Protein AF-A0A534SHF5-F1 (afdb_monomer)

Secondary structure (DSSP, 8-state):
-PPPSTTSPPP-TT-EEEEEEEEEEEE-TTS-EEEEEEEEEEEEEEEEEP--SSS-EEEEEEE-PPP--HHHHHHHHHHHHHHHHHHHHHHHHHHT--PPP----SSHHHHHHHHHHHS---HHHHHHHHH-S-HHHHHHHHHHHHHHHHHHHHHHHHHHHHH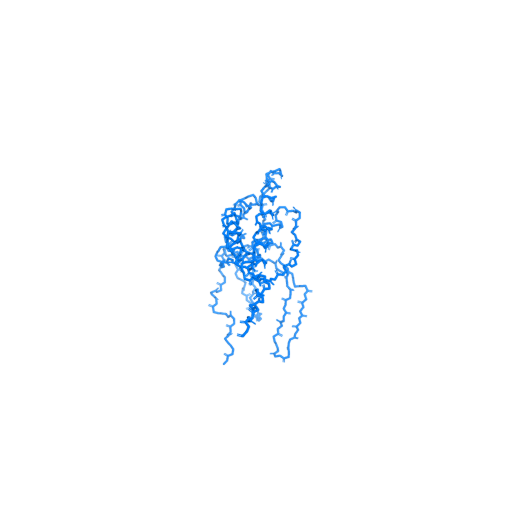HHHT------------

Structure (mmCIF, N/CA/C/O backbone):
data_AF-A0A534SHF5-F1
#
_entry.id   AF-A0A534SHF5-F1
#
loop_
_atom_site.group_PDB
_atom_site.id
_atom_site.type_symbol
_atom_site.label_atom_id
_atom_site.label_alt_id
_atom_site.label_comp_id
_atom_site.label_asym_id
_atom_site.label_entity_id
_atom_site.label_seq_id
_atom_site.pdbx_PDB_ins_code
_atom_site.Cartn_x
_atom_site.Cartn_y
_atom_site.Cartn_z
_atom_site.occupancy
_atom_site.B_iso_or_equiv
_atom_site.auth_seq_id
_atom_site.auth_comp_id
_atom_site.auth_asym_id
_atom_site.auth_atom_id
_atom_site.pdbx_PDB_model_num
ATOM 1 N N . PRO A 1 1 ? -29.463 -17.364 -7.079 1.00 38.66 1 PRO A N 1
ATOM 2 C CA . PRO A 1 1 ? -28.059 -17.818 -7.232 1.00 38.66 1 PRO A CA 1
ATOM 3 C C . PRO A 1 1 ? -27.074 -16.813 -6.611 1.00 38.66 1 PRO A C 1
ATOM 5 O O . PRO A 1 1 ? -27.230 -15.617 -6.858 1.00 38.66 1 PRO A O 1
ATOM 8 N N . PRO A 1 2 ? -26.097 -17.248 -5.793 1.00 43.88 2 PRO A N 1
ATOM 9 C CA . PRO A 1 2 ? -25.009 -16.364 -5.389 1.00 43.88 2 PRO A CA 1
ATOM 10 C C . PRO A 1 2 ? -24.264 -15.909 -6.651 1.00 43.88 2 PRO A C 1
ATOM 12 O O . PRO A 1 2 ? -23.946 -16.717 -7.522 1.00 43.88 2 PRO A O 1
ATOM 15 N N . ARG A 1 3 ? -24.086 -14.595 -6.784 1.00 36.88 3 ARG A N 1
ATOM 16 C CA . ARG A 1 3 ? -23.434 -13.943 -7.924 1.00 36.88 3 ARG A CA 1
ATOM 17 C C . ARG A 1 3 ? -22.011 -14.498 -8.052 1.00 36.88 3 ARG A C 1
ATOM 19 O O . ARG A 1 3 ? -21.280 -14.504 -7.063 1.00 36.88 3 ARG A O 1
ATOM 26 N N . ALA A 1 4 ? -21.642 -15.001 -9.230 1.00 43.91 4 ALA A N 1
ATOM 27 C CA . ALA A 1 4 ? -20.280 -15.464 -9.474 1.00 43.91 4 ALA A CA 1
ATOM 28 C C . ALA A 1 4 ? -19.291 -14.299 -9.234 1.00 43.91 4 ALA A C 1
ATOM 30 O O . ALA A 1 4 ? -19.626 -13.164 -9.576 1.00 43.91 4 ALA A O 1
ATOM 31 N N . PRO A 1 5 ? -18.085 -14.538 -8.688 1.00 49.84 5 PRO A N 1
ATOM 32 C CA . PRO A 1 5 ? -17.099 -13.482 -8.417 1.00 49.84 5 PRO A CA 1
ATOM 33 C C . PRO A 1 5 ? -16.537 -12.770 -9.667 1.00 49.84 5 PRO A C 1
ATOM 35 O O . PRO A 1 5 ? -15.703 -11.883 -9.531 1.00 49.84 5 PRO A O 1
ATOM 38 N N . ASP A 1 6 ? -16.958 -13.159 -10.875 1.00 48.00 6 ASP A N 1
ATOM 39 C CA . ASP A 1 6 ? -16.283 -12.872 -12.152 1.00 48.00 6 ASP A CA 1
ATOM 40 C C . ASP A 1 6 ? -16.917 -11.709 -12.946 1.00 48.00 6 ASP A C 1
ATOM 42 O O . ASP A 1 6 ? -16.896 -11.698 -14.171 1.00 48.00 6 ASP A O 1
ATOM 46 N N . GLU A 1 7 ? -17.522 -10.722 -12.275 1.00 50.12 7 GLU A N 1
ATOM 47 C CA . GLU A 1 7 ? -17.989 -9.497 -12.958 1.00 50.12 7 GLU A CA 1
ATOM 48 C C . GLU A 1 7 ? -16.900 -8.426 -13.125 1.00 50.12 7 GLU A C 1
ATOM 50 O O . GLU A 1 7 ? -17.123 -7.408 -13.782 1.00 50.12 7 GLU A O 1
ATOM 55 N N . ALA A 1 8 ? -15.712 -8.634 -12.556 1.00 61.22 8 ALA A N 1
ATOM 56 C CA . ALA A 1 8 ? -14.557 -7.812 -12.884 1.00 61.22 8 ALA A CA 1
ATOM 57 C C . ALA A 1 8 ? -13.987 -8.259 -14.237 1.00 61.22 8 ALA A C 1
ATOM 59 O O . ALA A 1 8 ? -13.807 -9.453 -14.472 1.00 61.22 8 ALA A O 1
ATOM 60 N N . ALA A 1 9 ? -13.682 -7.303 -15.120 1.00 76.56 9 ALA A N 1
ATOM 61 C CA . ALA A 1 9 ? -12.992 -7.603 -16.370 1.00 76.56 9 ALA A CA 1
ATOM 62 C C . ALA A 1 9 ? -11.715 -8.412 -16.084 1.00 76.56 9 ALA A C 1
ATOM 64 O O . ALA A 1 9 ? -10.952 -8.084 -15.172 1.00 76.56 9 ALA A O 1
ATOM 65 N N . ALA A 1 10 ? -11.507 -9.490 -16.845 1.00 84.38 10 ALA A N 1
ATOM 66 C CA . ALA A 1 10 ? -10.316 -10.317 -16.710 1.00 84.38 10 ALA A CA 1
ATOM 67 C C . ALA A 1 10 ? -9.050 -9.476 -16.960 1.00 84.38 10 ALA A C 1
ATOM 69 O O . ALA A 1 10 ? -9.081 -8.615 -17.844 1.00 84.38 10 ALA A O 1
ATOM 70 N N . PRO A 1 11 ? -7.941 -9.733 -16.238 1.00 90.31 11 PRO A N 1
ATOM 71 C CA . PRO A 1 11 ? -6.717 -8.988 -16.470 1.00 90.31 11 PRO A CA 1
ATOM 72 C C . PRO A 1 11 ? -6.184 -9.237 -17.881 1.00 90.31 11 PRO A C 1
ATOM 74 O O . PRO A 1 11 ? -6.277 -10.350 -18.418 1.00 90.31 11 PRO A O 1
ATOM 77 N N . ILE A 1 12 ? -5.621 -8.196 -18.477 1.00 94.19 12 ILE A N 1
ATOM 78 C CA . ILE A 1 12 ? -5.027 -8.213 -19.812 1.00 94.19 12 ILE A CA 1
ATOM 79 C C . ILE A 1 12 ? -3.497 -8.183 -19.722 1.00 94.19 12 ILE A C 1
ATOM 81 O O . ILE A 1 12 ? -2.943 -7.751 -18.710 1.00 94.19 12 ILE A O 1
ATOM 85 N N . PRO A 1 13 ? -2.777 -8.649 -20.757 1.00 96.19 13 PRO A N 1
ATOM 86 C CA . PRO A 1 13 ? -1.336 -8.445 -20.837 1.00 96.19 13 PRO A CA 1
ATOM 87 C C . PRO A 1 13 ? -0.946 -6.981 -20.591 1.00 96.19 13 PRO A C 1
ATOM 89 O O . PRO A 1 13 ? -1.536 -6.079 -21.182 1.00 96.19 13 PRO A O 1
ATOM 92 N N . GLY A 1 14 ? 0.040 -6.758 -19.725 1.00 94.81 14 GLY A N 1
ATOM 93 C CA . GLY A 1 14 ? 0.428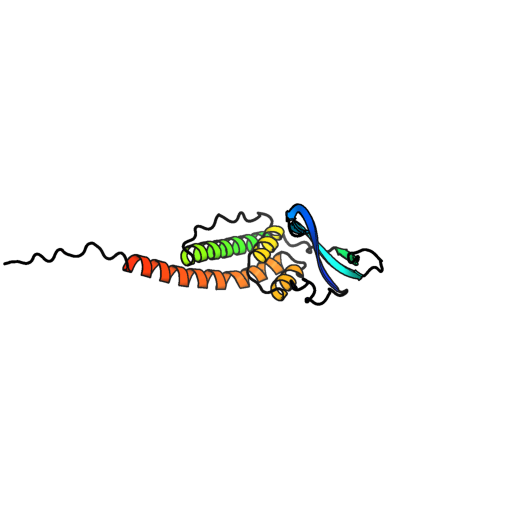 -5.442 -19.212 1.00 94.81 14 GLY A CA 1
ATOM 94 C C . GLY A 1 14 ? -0.119 -5.131 -17.816 1.00 94.81 14 GLY A C 1
ATOM 95 O O . GLY A 1 14 ? 0.453 -4.286 -17.128 1.00 94.81 14 GLY A O 1
ATOM 96 N N . ASP A 1 15 ? -1.157 -5.837 -17.359 1.00 94.62 15 ASP A N 1
ATOM 97 C CA . ASP A 1 15 ? -1.701 -5.636 -16.017 1.00 94.62 15 ASP A CA 1
ATOM 98 C C . ASP A 1 15 ? -0.742 -6.121 -14.928 1.00 94.62 15 ASP A C 1
ATOM 100 O O . ASP A 1 15 ? -0.050 -7.137 -15.057 1.00 94.62 15 ASP A O 1
ATOM 104 N N . LEU A 1 16 ? -0.753 -5.394 -13.814 1.00 95.06 16 LEU A N 1
ATOM 105 C CA . LEU A 1 16 ? 0.041 -5.691 -12.630 1.00 95.06 16 LEU A CA 1
ATOM 106 C C . LEU A 1 16 ? -0.645 -6.725 -11.738 1.00 95.06 16 LEU A C 1
ATOM 108 O O . LEU A 1 16 ? -1.863 -6.703 -11.539 1.00 95.06 16 LEU A O 1
ATOM 112 N N . GLY A 1 17 ? 0.166 -7.594 -11.147 1.00 94.19 17 GLY A N 1
ATOM 113 C CA . GLY A 1 17 ? -0.255 -8.569 -10.157 1.00 94.19 17 GLY A CA 1
ATOM 114 C C . GLY A 1 17 ? 0.788 -8.781 -9.066 1.00 94.19 17 GLY A C 1
ATOM 115 O O . GLY A 1 17 ? 1.859 -8.172 -9.047 1.00 94.19 17 GLY A O 1
ATOM 116 N N . CYS A 1 18 ? 0.450 -9.664 -8.132 1.00 95.00 18 CYS A N 1
ATOM 117 C CA . CYS A 1 18 ? 1.316 -10.056 -7.031 1.00 95.00 18 CYS A CA 1
ATOM 118 C C . CYS A 1 18 ? 1.285 -11.577 -6.883 1.00 95.00 18 CYS A C 1
ATOM 120 O O . CYS A 1 18 ? 0.210 -12.177 -6.821 1.00 95.00 18 CYS A O 1
ATOM 122 N N . VAL A 1 19 ? 2.462 -12.200 -6.843 1.00 95.44 19 VAL A N 1
ATOM 123 C CA . VAL A 1 19 ? 2.617 -13.589 -6.417 1.00 95.44 19 VAL A CA 1
ATOM 124 C C . VAL A 1 19 ? 2.177 -13.657 -4.963 1.00 95.44 19 VAL A C 1
ATOM 126 O O . VAL A 1 19 ? 2.714 -12.933 -4.130 1.00 95.44 19 VAL A O 1
ATOM 129 N N . ALA A 1 20 ? 1.210 -14.517 -4.660 1.00 95.19 20 ALA A N 1
ATOM 130 C CA . ALA A 1 20 ? 0.719 -14.717 -3.307 1.00 95.19 20 ALA A CA 1
ATOM 131 C C . ALA A 1 20 ? 0.955 -16.164 -2.870 1.00 95.19 20 ALA A C 1
ATOM 133 O O . ALA A 1 20 ? 0.526 -17.104 -3.542 1.00 95.19 20 ALA A O 1
ATOM 134 N N . LEU A 1 21 ? 1.617 -16.339 -1.730 1.00 96.00 21 LEU A N 1
ATOM 135 C CA . LEU A 1 21 ? 1.829 -17.638 -1.114 1.00 96.00 21 LEU A CA 1
ATOM 136 C C . LEU A 1 21 ? 0.664 -17.960 -0.179 1.00 96.00 21 LEU A C 1
ATOM 138 O O . LEU A 1 21 ? 0.411 -17.236 0.786 1.00 96.00 21 LEU A O 1
ATOM 142 N N . ILE A 1 22 ? -0.028 -19.066 -0.447 1.00 96.69 22 ILE A N 1
ATOM 143 C CA . ILE A 1 22 ? -1.087 -19.582 0.424 1.00 96.69 22 ILE A CA 1
ATOM 144 C C . ILE A 1 22 ? -0.449 -20.078 1.726 1.00 96.69 22 ILE A C 1
ATOM 146 O O . ILE A 1 22 ? 0.364 -21.000 1.720 1.00 96.69 22 ILE A O 1
ATOM 150 N N . ARG A 1 23 ? -0.820 -19.460 2.849 1.00 97.19 23 ARG A N 1
ATOM 151 C CA . ARG A 1 23 ? -0.352 -19.817 4.196 1.00 97.19 23 ARG A CA 1
ATOM 152 C C . ARG A 1 23 ? -1.261 -20.826 4.874 1.00 97.19 23 ARG A C 1
ATOM 154 O O . ARG A 1 23 ? -0.775 -21.717 5.561 1.00 97.19 23 ARG A O 1
ATOM 161 N N . SER A 1 24 ? -2.567 -20.692 4.685 1.00 96.75 24 SER A N 1
ATOM 162 C CA . SER A 1 24 ? -3.534 -21.661 5.181 1.00 96.75 24 SER A CA 1
ATOM 163 C C . SER A 1 24 ? -4.797 -21.646 4.337 1.00 96.75 24 SER A C 1
ATOM 165 O O . SER A 1 24 ? -5.128 -20.662 3.669 1.00 96.75 24 SER A O 1
ATOM 167 N N . THR A 1 25 ? -5.499 -22.770 4.371 1.00 97.12 25 THR A N 1
ATOM 168 C CA . THR A 1 25 ? -6.817 -22.921 3.766 1.00 97.12 25 THR A CA 1
ATOM 169 C C . THR A 1 25 ? -7.749 -23.533 4.797 1.00 97.12 25 THR A C 1
ATOM 171 O O . THR A 1 25 ? -7.341 -24.373 5.599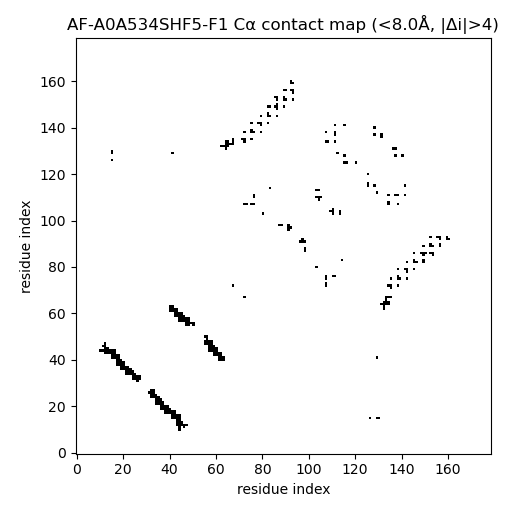 1.00 97.12 25 THR A O 1
ATOM 174 N N . GLN A 1 26 ? -8.993 -23.077 4.797 1.00 97.44 26 GLN A N 1
ATOM 175 C CA . GLN A 1 26 ? -10.063 -23.636 5.604 1.00 97.44 26 GLN A CA 1
ATOM 176 C C . GLN A 1 26 ? -11.269 -23.830 4.697 1.00 97.44 26 GLN A C 1
ATOM 178 O O . GLN A 1 26 ? -11.884 -22.855 4.264 1.00 97.44 26 GLN A O 1
ATOM 183 N N . GLU A 1 27 ? -11.598 -25.085 4.419 1.00 96.69 27 GLU A N 1
ATOM 184 C CA . GLU A 1 27 ? -12.824 -25.438 3.712 1.00 96.69 27 GLU A CA 1
ATOM 185 C C . GLU A 1 27 ? -14.043 -25.185 4.604 1.00 96.69 27 GLU A C 1
ATOM 187 O O . GLU A 1 27 ? -14.027 -25.424 5.815 1.00 96.69 27 GLU A O 1
ATOM 192 N N . LEU A 1 28 ? -15.103 -24.671 3.992 1.00 96.69 28 LEU A N 1
ATOM 193 C CA . LEU A 1 28 ? -16.374 -24.368 4.628 1.00 96.69 28 LEU A CA 1
ATOM 194 C C . LEU A 1 28 ? -17.426 -25.409 4.209 1.00 96.69 28 LEU A C 1
ATOM 196 O O . LEU A 1 28 ? -17.339 -25.963 3.112 1.00 96.69 28 LEU A O 1
ATOM 200 N N . PRO A 1 29 ? -18.466 -25.657 5.031 1.00 96.19 29 PRO A N 1
ATOM 201 C CA . PRO A 1 29 ? -19.488 -26.671 4.736 1.00 96.19 29 PRO A CA 1
ATOM 202 C C . PRO A 1 29 ? -20.271 -26.466 3.430 1.00 96.19 29 PRO A C 1
ATOM 204 O O . PRO A 1 29 ? -20.922 -27.389 2.954 1.00 96.19 29 PRO A O 1
ATOM 207 N N . ASP A 1 30 ? -20.238 -25.261 2.862 1.00 94.19 30 ASP A N 1
ATOM 208 C CA . ASP A 1 30 ? -20.900 -24.908 1.603 1.00 94.19 30 ASP A CA 1
ATOM 209 C C . ASP A 1 30 ? -19.997 -25.073 0.365 1.00 94.19 30 ASP A C 1
ATOM 211 O O . ASP A 1 30 ? -20.387 -24.684 -0.736 1.00 94.19 30 ASP A O 1
ATOM 215 N N . GLY A 1 31 ? -18.796 -25.638 0.536 1.00 92.06 31 GLY A N 1
ATOM 216 C CA . GLY A 1 31 ? -17.823 -25.858 -0.533 1.00 92.06 31 GLY A CA 1
ATOM 217 C C . GLY A 1 31 ? -16.976 -24.632 -0.888 1.00 92.06 31 GLY A C 1
ATOM 218 O O . GLY A 1 31 ? -16.184 -24.701 -1.828 1.00 92.06 31 GLY A O 1
ATOM 219 N N . ARG A 1 32 ? -17.115 -23.508 -0.170 1.00 95.06 32 ARG A N 1
ATOM 220 C CA . ARG A 1 32 ? -16.176 -22.377 -0.262 1.00 95.06 32 ARG A CA 1
ATOM 221 C C . ARG A 1 32 ? -14.952 -22.620 0.618 1.00 95.06 32 ARG A C 1
ATOM 223 O O . ARG A 1 32 ? -14.973 -23.47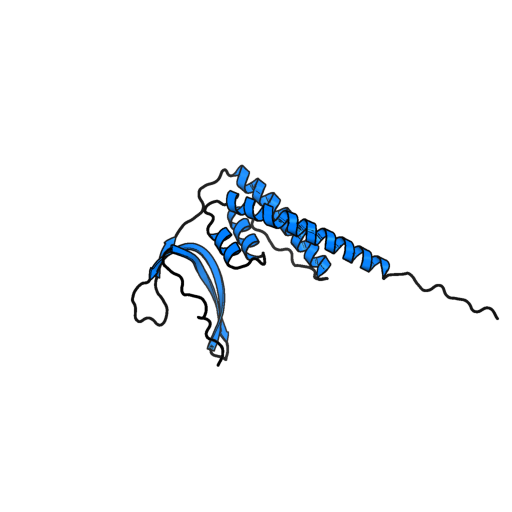2 1.499 1.00 95.06 32 ARG A O 1
ATOM 230 N N . SER A 1 33 ? -13.919 -21.802 0.438 1.00 94.62 33 SER A N 1
ATOM 231 C CA . SER A 1 33 ? -12.741 -21.820 1.306 1.00 94.62 33 SER A CA 1
ATOM 232 C C . SER A 1 33 ? -12.373 -20.416 1.760 1.00 94.62 33 SER A C 1
ATOM 234 O O . SER A 1 33 ? -12.353 -19.482 0.959 1.00 94.62 33 SER A O 1
ATOM 236 N N . ASN A 1 34 ? -12.021 -20.281 3.036 1.00 95.88 34 ASN A N 1
ATOM 237 C CA . ASN A 1 34 ? -11.227 -19.152 3.501 1.00 95.88 34 ASN A CA 1
ATOM 238 C C . ASN A 1 34 ? -9.762 -19.455 3.185 1.00 95.88 34 ASN A C 1
ATOM 240 O O . ASN A 1 34 ? -9.250 -20.513 3.553 1.00 95.88 34 ASN A O 1
ATOM 244 N N . ILE A 1 35 ? -9.091 -18.538 2.494 1.00 96.31 35 ILE A N 1
ATOM 245 C CA . ILE A 1 35 ? -7.686 -18.682 2.115 1.00 96.31 35 ILE A CA 1
ATOM 246 C C . ILE A 1 35 ? -6.922 -17.513 2.716 1.00 96.31 35 ILE A C 1
ATOM 248 O O . ILE A 1 35 ? -7.200 -16.358 2.398 1.00 96.31 35 ILE A O 1
ATOM 252 N N . LEU A 1 36 ? -5.949 -17.821 3.568 1.00 96.00 36 LEU A N 1
ATOM 253 C CA . LEU A 1 36 ? -4.969 -16.843 4.012 1.00 96.00 36 LEU A CA 1
ATOM 254 C C . LEU A 1 36 ? -3.777 -16.909 3.065 1.00 96.00 36 LEU A C 1
ATOM 256 O O . LEU A 1 36 ? -3.150 -17.961 2.930 1.00 96.00 36 LEU A O 1
ATOM 260 N N . ALA A 1 37 ? -3.447 -15.789 2.433 1.00 95.81 37 ALA A N 1
ATOM 261 C CA . ALA A 1 37 ? -2.295 -15.677 1.552 1.00 95.81 37 ALA A CA 1
ATOM 262 C C . ALA A 1 37 ? -1.463 -14.437 1.888 1.00 95.81 37 ALA A C 1
ATOM 264 O O . ALA A 1 37 ? -1.987 -13.446 2.396 1.00 95.81 37 ALA A O 1
ATOM 265 N N . VAL A 1 38 ? -0.168 -14.504 1.593 1.00 93.06 38 VAL A N 1
ATOM 266 C CA . VAL A 1 38 ? 0.787 -13.405 1.773 1.00 93.06 38 VAL A CA 1
ATOM 267 C C . VAL A 1 38 ? 1.375 -13.057 0.414 1.00 93.06 38 VAL A C 1
ATOM 269 O O . VAL A 1 38 ? 1.872 -13.942 -0.277 1.00 93.06 38 VAL A O 1
ATOM 272 N N . GLY A 1 39 ? 1.291 -11.786 0.023 1.00 92.44 39 GLY A N 1
ATOM 273 C CA . GLY A 1 39 ? 1.941 -11.294 -1.191 1.00 92.44 39 GLY A CA 1
ATOM 274 C C . GLY A 1 39 ? 3.462 -11.303 -1.040 1.00 92.44 39 GLY A C 1
ATOM 275 O O . GLY A 1 39 ? 3.967 -10.905 0.004 1.00 92.44 39 GLY A O 1
ATOM 276 N N . GLU A 1 40 ? 4.178 -11.757 -2.067 1.00 90.75 40 GLU A N 1
ATOM 277 C CA . GLU A 1 40 ? 5.643 -11.852 -2.072 1.00 90.75 40 GLU A CA 1
ATOM 278 C C . GLU A 1 40 ? 6.281 -10.930 -3.110 1.00 90.75 40 GLU A C 1
ATOM 280 O O . GLU A 1 40 ? 7.044 -10.036 -2.764 1.00 90.75 40 GLU A O 1
ATOM 285 N N . ARG A 1 41 ? 5.988 -11.146 -4.398 1.00 92.94 41 ARG A N 1
ATOM 286 C CA . ARG A 1 41 ? 6.661 -10.454 -5.508 1.00 92.94 41 ARG A CA 1
ATOM 287 C C . ARG A 1 41 ? 5.649 -9.862 -6.466 1.00 92.94 41 ARG A C 1
ATOM 289 O O . ARG A 1 41 ? 4.595 -10.449 -6.705 1.00 92.94 41 ARG A O 1
ATOM 296 N N . ARG A 1 42 ? 5.947 -8.685 -7.004 1.00 96.12 42 ARG A N 1
ATOM 297 C CA . ARG A 1 42 ? 5.097 -8.027 -8.002 1.00 96.12 42 ARG A CA 1
ATOM 298 C C . ARG A 1 42 ? 5.459 -8.537 -9.386 1.00 96.12 42 ARG A C 1
ATOM 300 O O . ARG A 1 42 ? 6.615 -8.858 -9.652 1.00 96.12 42 ARG A O 1
ATOM 307 N N . PHE A 1 43 ? 4.469 -8.611 -10.262 1.00 97.06 43 PHE A N 1
ATOM 308 C CA . PHE A 1 43 ? 4.676 -9.039 -11.636 1.00 97.06 43 PHE A CA 1
ATOM 309 C C . PHE A 1 43 ? 3.799 -8.264 -12.611 1.00 97.06 43 PHE A C 1
ATOM 311 O O . PHE A 1 43 ? 2.789 -7.676 -12.230 1.00 97.06 43 PHE A O 1
ATOM 318 N N . VAL A 1 44 ? 4.176 -8.312 -13.883 1.00 97.56 44 VAL A N 1
ATOM 319 C CA . VAL A 1 44 ? 3.334 -7.924 -15.016 1.00 97.56 44 VAL A CA 1
ATOM 320 C C . VAL A 1 44 ? 2.858 -9.193 -15.720 1.00 97.56 44 VAL A C 1
ATOM 322 O O . VAL A 1 44 ? 3.644 -10.113 -15.956 1.00 97.56 44 VAL A O 1
ATOM 325 N N . LEU A 1 45 ? 1.568 -9.272 -16.044 1.00 97.50 45 LEU A N 1
ATOM 326 C CA . LEU A 1 45 ? 1.035 -10.342 -16.882 1.00 97.50 45 LEU A CA 1
ATOM 327 C C . LEU A 1 45 ? 1.550 -10.159 -18.314 1.00 97.50 45 LEU A C 1
ATOM 329 O O . LEU A 1 45 ? 1.268 -9.151 -18.951 1.00 97.50 45 LEU A O 1
ATOM 333 N N . VAL A 1 46 ? 2.272 -11.141 -18.848 1.00 98.19 46 VAL A N 1
ATOM 334 C CA . VAL A 1 46 ? 2.838 -11.073 -20.205 1.00 98.19 46 VAL A CA 1
ATOM 335 C C . VAL A 1 46 ? 1.887 -11.674 -21.232 1.00 98.19 46 VAL A C 1
ATOM 337 O O . VAL A 1 46 ? 1.710 -11.129 -22.316 1.00 98.19 46 VAL A O 1
ATOM 340 N N . ALA A 1 47 ? 1.298 -12.831 -20.926 1.00 97.12 47 ALA A N 1
ATOM 341 C CA . ALA A 1 47 ? 0.357 -13.505 -21.816 1.00 97.12 47 ALA A CA 1
ATOM 342 C C . ALA A 1 47 ? -0.457 -14.558 -21.064 1.00 97.12 47 ALA A C 1
ATOM 344 O O . ALA A 1 47 ? 0.057 -15.212 -20.156 1.00 97.12 47 ALA A O 1
ATOM 345 N N . TRP A 1 48 ? -1.693 -14.787 -21.504 1.00 96.25 48 TRP A N 1
ATOM 346 C CA . TRP A 1 48 ? -2.457 -15.970 -21.117 1.00 96.25 48 TRP A CA 1
ATOM 347 C C . TRP A 1 48 ? -1.969 -17.200 -21.886 1.00 96.25 48 TRP A C 1
ATOM 349 O O . TRP A 1 48 ? -1.730 -17.144 -23.092 1.00 96.25 48 TRP A O 1
ATOM 359 N N . CYS A 1 49 ? -1.839 -18.318 -21.183 1.00 95.38 49 CYS A N 1
ATOM 360 C CA . CYS A 1 49 ? -1.553 -19.621 -21.758 1.00 95.38 49 CYS A CA 1
ATOM 361 C C . CYS A 1 49 ? -2.871 -20.312 -22.122 1.00 95.38 49 CYS A C 1
ATOM 363 O O . CYS A 1 49 ? -3.812 -20.332 -21.327 1.00 95.38 49 CYS A O 1
ATOM 365 N N . ALA A 1 50 ? -2.926 -20.920 -23.307 1.00 93.31 50 ALA A N 1
ATOM 366 C CA . ALA A 1 50 ? -4.026 -21.807 -23.657 1.00 93.31 50 ALA A CA 1
ATOM 367 C C . ALA A 1 50 ? -3.977 -23.071 -22.783 1.00 93.31 50 ALA A C 1
ATOM 369 O O . ALA A 1 50 ? -2.898 -23.589 -22.486 1.00 93.31 50 ALA A O 1
ATOM 370 N N . GLY A 1 51 ? -5.140 -23.573 -22.380 1.00 89.88 51 GLY A N 1
ATOM 371 C CA . GLY A 1 51 ? -5.238 -24.790 -21.586 1.00 89.88 51 GLY A CA 1
ATOM 372 C C . GLY A 1 51 ? -6.679 -25.178 -21.286 1.00 89.88 51 GLY A C 1
ATOM 373 O O . GLY A 1 51 ? -7.588 -24.356 -21.365 1.00 89.88 51 GLY A O 1
ATOM 374 N N . ASP A 1 52 ? -6.860 -26.443 -20.930 1.00 91.56 52 ASP A N 1
ATOM 375 C CA . ASP A 1 52 ? -8.124 -27.081 -20.543 1.00 91.56 52 ASP A CA 1
ATOM 376 C C . ASP A 1 52 ? -8.295 -27.180 -19.015 1.00 91.56 52 ASP A C 1
ATOM 378 O O . ASP A 1 52 ? -9.226 -27.807 -18.508 1.00 91.56 52 ASP A O 1
ATOM 382 N N . ARG A 1 53 ? -7.379 -26.564 -18.261 1.00 92.75 53 ARG A N 1
ATOM 383 C CA . ARG A 1 53 ? -7.391 -26.574 -16.799 1.00 92.75 53 ARG A CA 1
ATOM 384 C C . ARG A 1 53 ? -8.600 -25.791 -16.278 1.00 92.75 53 ARG A C 1
ATOM 386 O O . ARG A 1 53 ? -8.969 -24.776 -16.865 1.00 92.75 53 ARG A O 1
ATOM 393 N N . PRO A 1 54 ? -9.157 -26.171 -15.113 1.00 90.38 54 PRO A N 1
ATOM 394 C CA . PRO A 1 54 ? -10.288 -25.463 -14.510 1.00 90.38 54 PRO A CA 1
ATOM 395 C C . PRO A 1 54 ? -9.916 -24.077 -13.940 1.00 90.38 54 PRO A C 1
ATOM 397 O O . PRO A 1 54 ? -10.710 -23.462 -13.236 1.00 90.38 54 PRO A O 1
ATOM 400 N N . TYR A 1 55 ? -8.705 -23.585 -14.213 1.00 88.62 55 TYR A N 1
ATOM 401 C CA . TYR A 1 55 ? -8.185 -22.291 -13.789 1.00 88.62 55 TYR A CA 1
ATOM 402 C C . TYR A 1 55 ? -7.305 -21.694 -14.890 1.00 88.62 55 TYR A C 1
ATOM 404 O O . TYR A 1 55 ? -6.716 -22.412 -15.702 1.00 88.62 55 TYR A O 1
ATOM 412 N N . ARG A 1 56 ? -7.201 -20.362 -14.908 1.00 91.94 56 ARG A N 1
ATOM 413 C CA . ARG A 1 56 ? -6.403 -19.645 -15.906 1.00 91.94 56 ARG A CA 1
ATOM 414 C C . ARG A 1 56 ? -4.912 -19.791 -15.598 1.00 91.94 56 ARG A C 1
ATOM 416 O O . ARG A 1 56 ? -4.494 -19.696 -14.446 1.00 91.94 56 ARG A O 1
ATOM 423 N N . LEU A 1 57 ? -4.117 -19.988 -16.643 1.00 95.12 57 LEU A N 1
ATOM 424 C CA . LEU A 1 57 ? -2.658 -20.024 -16.580 1.00 95.12 57 LEU A CA 1
ATOM 425 C C . LEU A 1 57 ? -2.106 -18.847 -17.372 1.00 95.12 57 LEU A C 1
ATOM 427 O O . LEU A 1 57 ? -2.513 -18.647 -18.511 1.00 95.12 57 LEU A O 1
ATOM 431 N N . GLY A 1 58 ? -1.184 -18.085 -16.796 1.00 94.88 58 GLY A N 1
ATOM 432 C CA . GLY A 1 58 ? -0.548 -16.953 -17.463 1.00 94.88 58 GLY A CA 1
ATOM 433 C C . GLY A 1 58 ? 0.958 -16.963 -17.253 1.00 94.88 58 GLY A C 1
ATOM 434 O O . GLY A 1 58 ? 1.445 -17.408 -16.215 1.00 94.88 58 GLY A O 1
ATOM 435 N N . ARG A 1 59 ? 1.694 -16.471 -18.248 1.00 97.25 59 ARG A N 1
ATOM 436 C CA . ARG A 1 59 ? 3.114 -16.148 -18.117 1.00 97.25 59 ARG A CA 1
ATOM 437 C C . ARG A 1 59 ? 3.244 -14.747 -17.538 1.00 97.25 59 ARG A C 1
ATOM 439 O O . ARG A 1 59 ? 2.579 -13.826 -18.011 1.00 97.25 59 ARG A O 1
ATOM 446 N N . VAL A 1 60 ? 4.124 -14.597 -16.559 1.00 97.94 60 VAL A N 1
ATOM 447 C CA . VAL A 1 60 ? 4.354 -13.341 -15.847 1.00 97.94 60 VAL A CA 1
ATOM 448 C C . VAL A 1 60 ? 5.836 -12.983 -15.861 1.00 97.94 60 VAL A C 1
ATOM 450 O O . VAL A 1 60 ? 6.682 -13.870 -15.970 1.00 97.94 60 VAL A O 1
ATOM 453 N N . GLU A 1 61 ? 6.131 -11.696 -15.739 1.00 97.88 61 GLU A N 1
ATOM 454 C CA . GLU A 1 61 ? 7.480 -11.174 -15.516 1.00 97.88 61 GLU A CA 1
ATOM 455 C C . GLU A 1 61 ? 7.514 -10.446 -14.176 1.00 97.88 61 GLU A C 1
ATOM 457 O O . GLU A 1 61 ? 6.766 -9.491 -13.960 1.00 97.88 61 GLU A O 1
ATOM 462 N N . GLU A 1 62 ? 8.352 -10.931 -13.262 1.00 96.94 62 GLU A N 1
ATOM 463 C CA . GLU A 1 62 ? 8.546 -10.315 -11.951 1.00 96.94 62 GLU A CA 1
ATOM 464 C C . GLU A 1 62 ? 9.352 -9.017 -12.082 1.00 96.94 62 GLU A C 1
ATOM 466 O O . GLU A 1 62 ? 10.225 -8.887 -12.943 1.00 96.94 62 GLU A O 1
ATOM 471 N N . PHE A 1 63 ? 9.067 -8.050 -11.216 1.00 96.00 63 PHE A N 1
ATOM 472 C CA . PHE A 1 63 ? 9.849 -6.824 -11.110 1.00 96.00 63 PHE A CA 1
ATOM 473 C C . PHE A 1 63 ? 9.941 -6.377 -9.653 1.00 96.00 63 PHE A C 1
ATOM 475 O O . PHE A 1 63 ? 9.070 -6.691 -8.836 1.00 96.00 63 PHE A O 1
ATOM 482 N N . ASP A 1 64 ? 10.979 -5.603 -9.354 1.00 93.56 64 ASP A N 1
ATOM 483 C CA . ASP A 1 64 ? 11.186 -5.013 -8.037 1.00 93.56 64 ASP A CA 1
ATOM 484 C C . ASP A 1 64 ? 11.487 -3.514 -8.133 1.00 93.56 64 ASP A C 1
ATOM 486 O O . ASP A 1 64 ? 11.496 -2.936 -9.227 1.00 93.56 64 ASP A O 1
ATOM 490 N N . ASP A 1 65 ? 11.670 -2.881 -6.979 1.00 95.00 65 ASP A N 1
ATOM 491 C CA . ASP A 1 65 ? 12.078 -1.490 -6.896 1.00 95.00 65 ASP A CA 1
ATOM 492 C C . ASP A 1 65 ? 13.539 -1.316 -7.320 1.00 95.00 65 ASP A C 1
ATOM 494 O O . ASP A 1 65 ? 14.408 -2.151 -7.063 1.00 95.00 65 ASP A O 1
ATOM 498 N N . GLU A 1 66 ? 13.809 -0.195 -7.979 1.00 93.38 66 GLU A N 1
ATOM 499 C CA . GLU A 1 66 ? 15.167 0.238 -8.264 1.00 93.38 66 GLU A CA 1
ATOM 500 C C . GLU A 1 66 ? 15.873 0.617 -6.951 1.00 93.38 66 GLU A C 1
ATOM 502 O O . GLU A 1 66 ? 15.240 1.202 -6.061 1.00 93.38 66 GLU A O 1
ATOM 507 N N . PRO A 1 67 ? 17.180 0.320 -6.814 1.00 88.44 67 PRO A N 1
ATOM 508 C CA . PRO A 1 67 ? 17.941 0.699 -5.633 1.00 88.44 67 PRO A CA 1
ATOM 509 C C . PRO A 1 67 ? 17.826 2.199 -5.354 1.00 88.44 67 PRO A C 1
ATOM 511 O O . PRO A 1 67 ? 18.032 3.029 -6.239 1.00 88.44 67 PRO A O 1
ATOM 514 N N . SER A 1 68 ? 17.523 2.549 -4.108 1.00 82.81 68 SER A N 1
ATOM 515 C CA . SER A 1 68 ? 17.482 3.933 -3.638 1.00 82.81 68 SER A CA 1
ATOM 516 C C . SER A 1 68 ? 18.622 4.226 -2.671 1.00 82.81 68 SER A C 1
ATOM 518 O O . SER A 1 68 ? 19.093 3.325 -1.978 1.00 82.81 68 SER A O 1
ATOM 520 N N . GLU A 1 69 ? 19.000 5.499 -2.554 1.00 83.12 69 GLU A N 1
ATOM 521 C CA . GLU A 1 69 ? 19.934 5.963 -1.525 1.00 83.12 69 GLU A CA 1
ATOM 522 C C . GLU A 1 69 ? 19.411 5.602 -0.118 1.00 83.12 69 GLU A C 1
ATOM 524 O O . GLU A 1 69 ? 18.331 6.074 0.265 1.00 83.12 69 GLU A O 1
ATOM 529 N N . PRO A 1 70 ? 20.142 4.790 0.678 1.00 76.25 70 PRO A N 1
ATOM 530 C CA . PRO A 1 70 ? 19.616 4.229 1.926 1.00 76.25 70 PRO A CA 1
ATOM 531 C C . PRO A 1 70 ? 19.131 5.282 2.932 1.00 76.25 70 PRO A C 1
ATOM 533 O O . PRO A 1 70 ? 18.095 5.109 3.570 1.00 76.25 70 PRO A O 1
ATOM 536 N N . GLY A 1 71 ? 19.844 6.408 3.048 1.00 90.00 71 GLY A N 1
ATOM 537 C CA . GLY A 1 71 ? 19.510 7.458 4.015 1.00 90.00 71 GLY A CA 1
ATOM 538 C C . GLY A 1 71 ? 18.199 8.191 3.715 1.00 90.00 71 GLY A C 1
ATOM 539 O O . GLY A 1 71 ? 17.512 8.626 4.638 1.00 90.00 71 GLY A O 1
ATOM 540 N N . GLU A 1 72 ? 17.822 8.310 2.441 1.00 93.75 72 GLU A N 1
ATOM 541 C CA . GLU A 1 72 ? 16.579 8.983 2.062 1.00 93.75 72 GLU A CA 1
ATOM 542 C C . GLU A 1 72 ? 15.352 8.116 2.367 1.00 93.75 72 GLU A C 1
ATOM 544 O O . GLU A 1 72 ? 14.364 8.608 2.919 1.00 93.75 72 GLU A O 1
ATOM 549 N N . ALA A 1 73 ? 15.415 6.825 2.029 1.00 95.62 73 ALA A N 1
ATOM 550 C CA . ALA A 1 73 ? 14.313 5.897 2.261 1.00 95.62 73 ALA A CA 1
ATOM 551 C C . ALA A 1 73 ? 13.968 5.793 3.752 1.00 95.62 73 ALA A C 1
ATOM 553 O O . ALA A 1 73 ? 12.791 5.845 4.107 1.00 95.62 73 ALA A O 1
ATOM 554 N N . GLU A 1 74 ? 14.978 5.742 4.622 1.00 96.75 74 GLU A N 1
ATOM 555 C CA . GLU A 1 74 ? 14.777 5.695 6.072 1.00 96.75 74 GLU A CA 1
ATOM 556 C C . GLU A 1 74 ? 14.130 6.967 6.631 1.00 96.75 74 GLU A C 1
ATOM 558 O O . GLU A 1 74 ? 13.198 6.894 7.437 1.00 96.75 74 GLU A O 1
ATOM 563 N N . ALA A 1 75 ? 14.569 8.144 6.175 1.00 96.62 75 ALA A N 1
ATOM 564 C CA . ALA A 1 75 ? 13.988 9.414 6.607 1.00 96.62 75 ALA A CA 1
ATOM 565 C C . ALA A 1 75 ? 12.507 9.529 6.203 1.00 96.62 75 ALA A C 1
ATOM 567 O O . ALA A 1 75 ? 11.662 9.914 7.015 1.00 96.62 75 ALA A O 1
ATOM 568 N N . LEU A 1 76 ? 12.176 9.143 4.967 1.00 97.75 76 LEU A N 1
ATOM 569 C CA . LEU A 1 76 ? 10.794 9.116 4.484 1.00 97.75 76 LEU A CA 1
ATOM 570 C C . LEU A 1 76 ? 9.947 8.080 5.237 1.00 97.75 76 LEU A C 1
ATOM 572 O O . LEU A 1 76 ? 8.809 8.366 5.609 1.00 97.75 76 LEU A O 1
ATOM 576 N N . ALA A 1 77 ? 10.503 6.896 5.500 1.00 97.69 77 ALA A N 1
ATOM 577 C CA . ALA A 1 77 ? 9.838 5.839 6.254 1.00 97.69 77 ALA A CA 1
ATOM 578 C C . ALA A 1 77 ? 9.514 6.273 7.690 1.00 97.69 77 ALA A C 1
ATOM 580 O O . ALA A 1 77 ? 8.425 5.986 8.187 1.00 97.69 77 ALA A O 1
ATOM 581 N N . ALA A 1 78 ? 10.415 7.006 8.350 1.00 97.06 78 ALA A N 1
ATOM 582 C CA .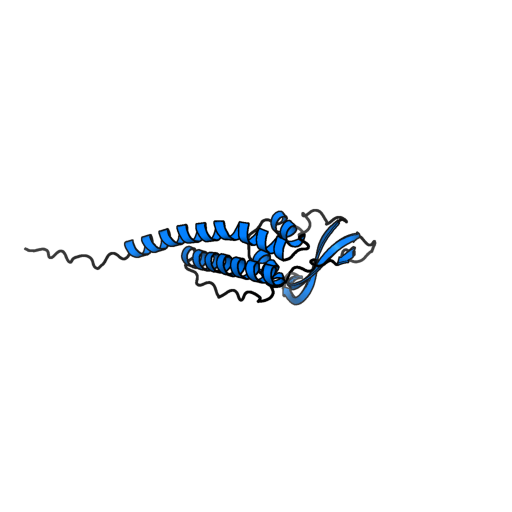 ALA A 1 78 ? 10.163 7.566 9.675 1.00 97.06 78 ALA A CA 1
ATOM 583 C C . ALA A 1 78 ? 8.963 8.532 9.681 1.00 97.06 78 ALA A C 1
ATOM 585 O O . ALA A 1 78 ? 8.095 8.404 10.544 1.00 97.06 78 ALA A O 1
ATOM 586 N N . GLY A 1 79 ? 8.872 9.435 8.697 1.00 97.56 79 GLY A N 1
ATOM 587 C CA . GLY A 1 79 ? 7.727 10.345 8.560 1.00 97.56 79 GLY A CA 1
ATOM 588 C C . GLY A 1 79 ? 6.409 9.602 8.324 1.00 97.56 79 GLY A C 1
ATOM 589 O O . GLY A 1 79 ? 5.430 9.822 9.032 1.00 97.56 79 GLY A O 1
ATOM 590 N N . VAL A 1 80 ? 6.409 8.635 7.400 1.00 98.25 80 VAL A N 1
ATOM 591 C CA . VAL A 1 80 ? 5.235 7.790 7.120 1.00 98.25 80 VAL A CA 1
ATOM 592 C C . VAL A 1 80 ? 4.787 7.007 8.361 1.00 98.25 80 VAL A C 1
ATOM 594 O O . VAL A 1 80 ? 3.585 6.919 8.620 1.00 98.25 80 VAL A O 1
ATOM 597 N N . ARG A 1 81 ? 5.723 6.464 9.155 1.00 97.12 81 ARG A N 1
ATOM 598 C CA . ARG A 1 81 ? 5.411 5.774 10.421 1.00 97.12 81 ARG A CA 1
ATOM 599 C C . ARG A 1 81 ? 4.728 6.701 11.421 1.00 97.12 81 ARG A C 1
ATOM 601 O O . ARG A 1 81 ? 3.738 6.288 12.031 1.00 97.12 81 ARG A O 1
ATOM 608 N N . ASP A 1 82 ? 5.232 7.921 11.589 1.00 96.19 82 ASP A N 1
ATOM 609 C CA . ASP A 1 82 ? 4.649 8.890 12.522 1.00 96.19 82 ASP A CA 1
ATOM 610 C C . ASP A 1 82 ? 3.230 9.283 12.098 1.00 96.19 82 ASP A C 1
ATOM 612 O O . ASP A 1 82 ? 2.285 9.125 12.875 1.00 96.19 82 ASP A O 1
ATOM 616 N N . ASP A 1 83 ? 3.040 9.687 10.840 1.00 97.25 83 ASP A N 1
ATOM 617 C CA . ASP A 1 83 ? 1.729 10.122 10.352 1.00 97.25 83 ASP A CA 1
ATOM 618 C C . ASP A 1 83 ? 0.693 8.995 10.370 1.00 97.25 83 ASP A C 1
ATOM 620 O O . ASP A 1 83 ? -0.457 9.206 10.771 1.00 97.25 83 ASP A O 1
ATOM 624 N N . PHE A 1 84 ? 1.092 7.771 10.015 1.00 96.88 84 PHE A N 1
ATOM 625 C CA . PHE A 1 84 ? 0.209 6.613 10.122 1.00 96.88 84 PHE A CA 1
ATOM 626 C C . PHE A 1 84 ? -0.163 6.317 11.582 1.00 96.88 84 PHE A C 1
ATOM 628 O O . PHE A 1 84 ? -1.337 6.105 11.894 1.00 96.88 84 PHE A O 1
ATOM 635 N N . SER A 1 85 ? 0.799 6.384 12.506 1.00 94.06 85 SER A N 1
ATOM 636 C CA . SER A 1 85 ? 0.547 6.195 13.943 1.00 94.06 85 SER A CA 1
ATOM 637 C C . SER A 1 85 ? -0.396 7.265 14.503 1.00 94.06 85 SER A C 1
ATOM 639 O O . SER A 1 85 ? -1.316 6.962 15.274 1.00 94.06 85 SER A O 1
ATOM 641 N N . ARG A 1 86 ? -0.217 8.524 14.084 1.00 94.75 86 ARG A N 1
ATOM 642 C CA . ARG A 1 86 ? -1.104 9.646 14.426 1.00 94.75 86 ARG A CA 1
ATOM 643 C C . ARG A 1 86 ? -2.525 9.405 13.926 1.00 94.75 86 ARG A C 1
ATOM 645 O O . ARG A 1 86 ? -3.472 9.576 14.701 1.00 94.75 86 ARG A O 1
ATOM 652 N N . LEU A 1 87 ? -2.671 8.957 12.678 1.00 95.12 87 LEU A N 1
ATOM 653 C CA . LEU A 1 87 ? -3.960 8.610 12.082 1.00 95.12 87 LEU A CA 1
ATOM 654 C C . LEU A 1 87 ? -4.661 7.495 12.872 1.00 95.12 87 LEU A C 1
ATOM 656 O O . LEU A 1 87 ? -5.792 7.694 13.319 1.00 95.12 87 LEU A O 1
ATOM 660 N N . VAL A 1 88 ? -3.991 6.364 13.114 1.00 93.56 88 VAL A N 1
ATOM 661 C CA . VAL A 1 88 ? -4.550 5.216 13.856 1.00 93.56 88 VAL A CA 1
ATOM 662 C C . VAL A 1 88 ? -5.006 5.632 15.256 1.00 93.56 88 VAL A C 1
ATOM 664 O O . VAL A 1 88 ? -6.141 5.359 15.656 1.00 93.56 88 VAL A O 1
ATOM 667 N N . ARG A 1 89 ? -4.172 6.383 15.986 1.00 92.00 89 ARG A N 1
ATOM 668 C CA . ARG A 1 89 ? -4.516 6.897 17.320 1.00 92.00 89 ARG A CA 1
ATOM 669 C C . ARG A 1 89 ? -5.757 7.791 17.286 1.00 92.00 89 ARG A C 1
ATOM 671 O O . ARG A 1 89 ? -6.629 7.678 18.150 1.00 92.00 89 ARG A O 1
ATOM 678 N N . ALA A 1 90 ? -5.841 8.701 16.318 1.00 93.75 90 ALA A N 1
ATOM 679 C CA . ALA A 1 90 ? -6.980 9.602 16.188 1.00 93.75 90 ALA A CA 1
ATOM 680 C C . ALA A 1 90 ? -8.274 8.849 15.835 1.00 93.75 90 ALA A C 1
ATOM 682 O O . ALA A 1 90 ? -9.327 9.138 16.410 1.00 93.75 90 ALA A O 1
ATOM 683 N N . LEU A 1 91 ? -8.196 7.845 14.958 1.00 92.31 91 LEU A N 1
ATOM 684 C CA . LEU A 1 91 ? -9.321 6.969 14.626 1.00 92.31 91 LEU A CA 1
ATOM 685 C C . LEU A 1 91 ? -9.786 6.139 15.830 1.00 92.31 91 LEU A C 1
ATOM 687 O O . LEU A 1 91 ? -10.993 5.987 16.024 1.00 92.31 91 LEU A O 1
ATOM 691 N N . GLY A 1 92 ? -8.873 5.684 16.693 1.00 91.38 92 GLY A N 1
ATOM 692 C CA . GLY A 1 92 ? -9.221 5.032 17.963 1.00 91.38 92 GLY A CA 1
ATOM 693 C C . GLY A 1 92 ? -10.090 5.899 18.866 1.00 91.38 92 GLY A C 1
ATOM 694 O O . GLY A 1 92 ? -11.146 5.468 19.324 1.00 91.38 92 GLY A O 1
ATOM 695 N N . VAL A 1 93 ? -9.723 7.173 19.021 1.00 91.38 93 VAL A N 1
ATOM 696 C CA . VAL A 1 93 ? -10.536 8.142 19.775 1.00 91.38 93 VAL A CA 1
ATOM 697 C C . VAL A 1 93 ? -11.909 8.359 19.131 1.00 91.38 93 VAL A C 1
ATOM 699 O O . VAL A 1 93 ? -12.904 8.521 19.830 1.00 91.38 93 VAL A O 1
ATOM 702 N N . LEU A 1 94 ? -11.985 8.399 17.800 1.00 90.81 94 LEU A N 1
ATOM 703 C CA . LEU A 1 94 ? -13.245 8.631 17.087 1.00 90.81 94 LEU A CA 1
ATOM 704 C C . LEU A 1 94 ? -14.204 7.441 17.140 1.00 90.81 94 LEU A C 1
ATOM 706 O O . LEU A 1 94 ? -15.416 7.646 17.060 1.00 90.81 94 LEU A O 1
ATOM 710 N N . THR A 1 95 ? -13.671 6.231 17.273 1.00 89.56 95 THR A N 1
ATOM 711 C CA . THR A 1 95 ? -14.434 4.977 17.275 1.00 89.56 95 THR A CA 1
ATOM 712 C C . THR A 1 95 ? -14.666 4.409 18.676 1.00 89.56 95 THR A C 1
ATOM 714 O O . THR A 1 95 ? -15.368 3.411 18.796 1.00 89.56 95 THR A O 1
ATOM 717 N N . ASP A 1 96 ? -14.114 5.044 19.721 1.00 85.75 96 ASP A N 1
ATOM 718 C CA . ASP A 1 96 ? -14.035 4.522 21.096 1.00 85.75 96 ASP A CA 1
ATOM 719 C C . ASP A 1 96 ? -13.481 3.080 21.145 1.00 85.75 96 ASP A C 1
ATOM 721 O O . ASP A 1 96 ? -13.890 2.258 21.965 1.00 85.75 96 ASP A O 1
ATOM 725 N N . ARG A 1 97 ? -12.550 2.764 20.237 1.00 80.50 97 ARG A N 1
ATOM 726 C CA . ARG A 1 97 ? -11.845 1.482 20.182 1.00 80.50 97 ARG A CA 1
ATOM 727 C C . ARG A 1 97 ? -10.373 1.707 20.471 1.00 80.50 97 ARG A C 1
ATOM 729 O O . ARG A 1 97 ? -9.721 2.530 19.820 1.00 80.50 97 ARG A O 1
ATOM 736 N N . GLU A 1 98 ? -9.842 0.944 21.418 1.00 67.81 98 GLU A N 1
ATOM 737 C CA . GLU A 1 98 ? -8.400 0.748 21.501 1.00 67.81 98 GLU A CA 1
ATOM 738 C C . GLU A 1 98 ? -7.996 -0.066 20.273 1.00 67.81 98 GLU A C 1
ATOM 740 O O . GLU A 1 98 ? -8.443 -1.196 20.088 1.00 67.81 98 GLU A O 1
ATOM 745 N N . HIS A 1 99 ? -7.236 0.556 19.375 1.00 67.38 99 HIS A N 1
ATOM 746 C CA . HIS A 1 99 ? -6.610 -0.185 18.293 1.00 67.38 99 HIS A CA 1
ATOM 747 C C . HIS A 1 99 ? -5.378 -0.861 18.874 1.00 67.38 99 HIS A C 1
ATOM 749 O O . HIS A 1 99 ? -4.576 -0.209 19.546 1.00 67.38 99 HIS A O 1
ATOM 755 N N . GLU A 1 100 ? -5.241 -2.155 18.610 1.00 65.44 100 GLU A N 1
ATOM 756 C CA . GLU A 1 100 ? -3.985 -2.851 18.838 1.00 65.44 100 GLU A CA 1
ATOM 757 C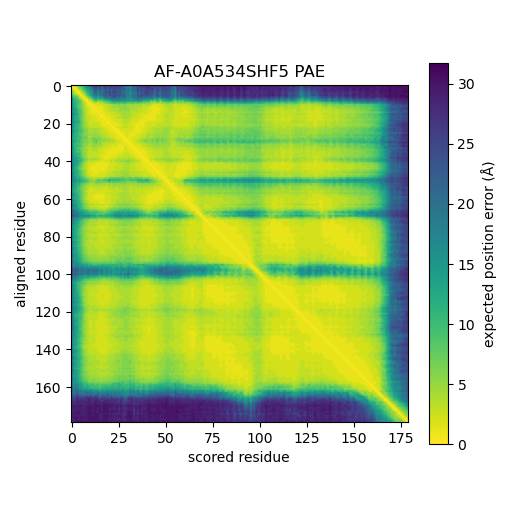 C . GLU A 1 100 ? -2.875 -2.123 18.070 1.00 65.44 100 GLU A C 1
ATOM 759 O O . GLU A 1 100 ? -3.103 -1.595 16.974 1.00 65.44 100 GLU A O 1
ATOM 764 N N . ALA A 1 101 ? -1.694 -2.020 18.680 1.00 65.75 101 ALA A N 1
ATOM 765 C CA . ALA A 1 101 ? -0.565 -1.379 18.031 1.00 65.75 101 ALA A CA 1
ATOM 766 C C . ALA A 1 101 ? -0.253 -2.151 16.745 1.00 65.75 101 ALA A C 1
ATOM 768 O O . ALA A 1 101 ? 0.082 -3.331 16.789 1.00 65.75 101 ALA A O 1
ATOM 769 N N . ILE A 1 102 ? -0.393 -1.490 15.595 1.00 76.19 102 ILE A N 1
ATOM 770 C CA . ILE A 1 102 ? 0.018 -2.079 14.325 1.00 76.19 102 ILE A CA 1
ATOM 771 C C . ILE A 1 102 ? 1.542 -2.107 14.348 1.00 76.19 102 ILE A C 1
ATOM 773 O O . ILE A 1 102 ? 2.180 -1.055 14.290 1.00 76.19 102 ILE A O 1
ATOM 777 N N . GLU A 1 103 ? 2.121 -3.300 14.454 1.00 85.31 103 GLU A N 1
ATOM 778 C CA . GLU A 1 103 ? 3.560 -3.478 14.303 1.00 85.31 103 GLU A CA 1
ATOM 779 C C . GLU A 1 103 ? 3.946 -3.139 12.862 1.00 85.31 103 GLU A C 1
ATOM 781 O O . GLU A 1 103 ? 3.553 -3.816 11.908 1.00 85.31 103 GLU A O 1
ATOM 786 N N . LEU A 1 104 ? 4.662 -2.027 12.707 1.00 91.88 104 LEU A N 1
ATOM 787 C CA . LEU A 1 104 ? 5.141 -1.552 11.418 1.00 91.88 104 LEU A CA 1
ATOM 788 C C . LEU A 1 104 ? 6.561 -2.081 11.167 1.00 91.88 104 LEU A C 1
ATOM 790 O O . LEU A 1 104 ? 7.402 -1.975 12.063 1.00 91.88 104 LEU A O 1
ATOM 794 N N . PRO A 1 105 ? 6.857 -2.589 9.958 1.00 94.12 105 PRO A N 1
ATOM 795 C CA . PRO A 1 105 ? 8.182 -3.065 9.595 1.00 94.12 105 PRO A CA 1
ATOM 796 C C . PRO A 1 105 ? 9.239 -1.972 9.729 1.00 94.12 105 PRO A C 1
ATOM 798 O O . PRO A 1 105 ? 8.961 -0.781 9.531 1.00 94.12 105 PRO A O 1
ATOM 801 N N . ALA A 1 106 ? 10.467 -2.390 10.043 1.00 94.06 106 ALA A N 1
ATOM 802 C CA . ALA A 1 106 ? 11.627 -1.505 10.042 1.00 94.06 106 ALA A CA 1
ATOM 803 C C . ALA A 1 106 ? 12.029 -1.137 8.608 1.00 94.06 106 ALA A C 1
ATOM 805 O O . ALA A 1 106 ? 12.249 0.043 8.331 1.00 94.06 106 ALA A O 1
ATOM 806 N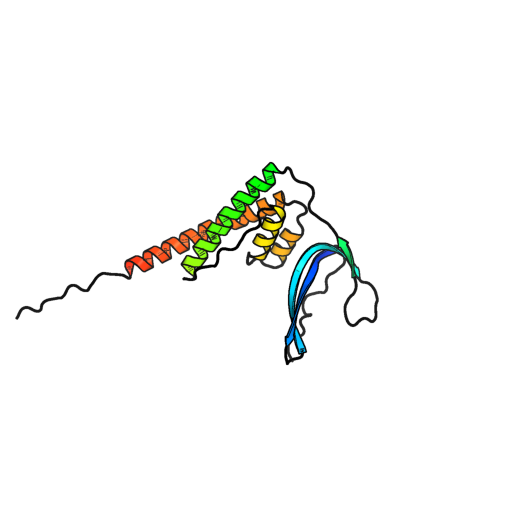 N 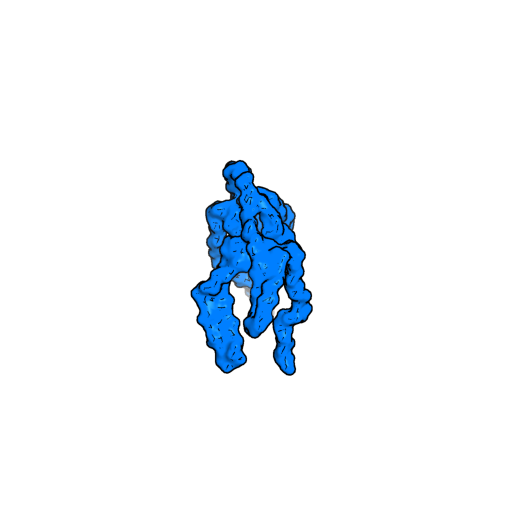. ASP A 1 107 ? 12.035 -2.127 7.710 1.00 95.31 107 ASP A N 1
ATOM 807 C CA . ASP A 1 107 ? 12.402 -1.953 6.310 1.00 95.31 107 ASP A CA 1
ATOM 808 C C . ASP A 1 107 ? 11.476 -0.934 5.602 1.00 95.31 107 ASP A C 1
ATOM 810 O O . ASP A 1 107 ? 10.245 -1.074 5.643 1.00 95.31 107 ASP A O 1
ATOM 814 N N . PRO A 1 108 ? 12.034 0.108 4.953 1.00 96.50 108 PRO A N 1
ATOM 815 C CA . PRO A 1 108 ? 11.252 1.133 4.263 1.00 96.50 108 PRO A CA 1
ATOM 816 C C . PRO A 1 108 ? 10.335 0.595 3.156 1.00 96.50 108 PRO A C 1
ATOM 818 O O . PRO A 1 108 ? 9.236 1.127 2.945 1.00 96.50 108 PRO A O 1
ATOM 821 N N . GLN A 1 109 ? 10.765 -0.444 2.437 1.00 95.31 109 GLN A N 1
ATOM 822 C CA . GLN A 1 109 ? 10.000 -1.031 1.343 1.00 95.31 109 GLN A CA 1
ATOM 823 C C . GLN A 1 109 ? 8.807 -1.817 1.893 1.00 95.31 109 GLN A C 1
ATOM 825 O O . GLN A 1 109 ? 7.672 -1.551 1.489 1.00 95.31 109 GLN A O 1
ATOM 830 N N . GLU A 1 110 ? 9.017 -2.703 2.862 1.00 95.19 110 GLU A N 1
ATOM 831 C CA . GLU A 1 110 ? 7.946 -3.445 3.533 1.00 95.19 110 GLU A CA 1
ATOM 832 C C . GLU A 1 110 ? 6.929 -2.507 4.191 1.00 95.19 110 GLU A C 1
ATOM 834 O O . GLU A 1 110 ? 5.721 -2.645 3.964 1.00 95.19 110 GLU A O 1
ATOM 839 N N . LEU A 1 111 ? 7.406 -1.489 4.921 1.00 97.19 111 LEU A N 1
ATOM 840 C CA . LEU A 1 111 ? 6.559 -0.459 5.523 1.00 97.19 111 LEU A CA 1
ATOM 841 C C . LEU A 1 111 ? 5.633 0.169 4.479 1.00 97.19 111 LEU A C 1
ATOM 843 O O . LEU A 1 111 ? 4.426 0.288 4.699 1.00 97.19 111 LEU A O 1
ATOM 847 N N . SER A 1 112 ? 6.190 0.579 3.338 1.00 96.94 112 SER A N 1
ATOM 848 C CA . SER A 1 112 ? 5.420 1.259 2.300 1.00 96.94 112 SER A CA 1
ATOM 849 C C . SER A 1 112 ? 4.284 0.384 1.749 1.00 96.94 112 SER A C 1
ATOM 851 O O . SER A 1 112 ? 3.189 0.889 1.493 1.00 96.94 112 SER A O 1
ATOM 853 N N . PHE A 1 113 ? 4.484 -0.932 1.622 1.00 95.56 113 PHE A N 1
ATOM 854 C CA . PHE A 1 113 ? 3.429 -1.849 1.187 1.00 95.56 113 PHE A CA 1
ATOM 855 C C . PHE A 1 113 ? 2.402 -2.115 2.285 1.00 95.56 113 PHE A C 1
ATOM 857 O O . PHE A 1 113 ? 1.202 -2.081 2.005 1.00 95.56 113 PHE A O 1
ATOM 864 N N . GLN A 1 114 ? 2.838 -2.316 3.530 1.00 94.88 114 GLN A N 1
ATOM 865 C CA . GLN A 1 114 ? 1.931 -2.570 4.648 1.00 94.88 114 GLN A CA 1
ATOM 866 C C . GLN A 1 114 ? 1.012 -1.374 4.923 1.00 94.88 114 GLN A C 1
ATOM 868 O O . GLN A 1 114 ? -0.199 -1.543 5.074 1.00 94.88 114 GLN A O 1
ATOM 873 N N . VAL A 1 115 ? 1.556 -0.155 4.904 1.00 96.62 115 VAL A N 1
ATOM 874 C CA . VAL A 1 115 ? 0.768 1.077 5.050 1.00 96.62 115 VAL A CA 1
ATOM 875 C C . VAL A 1 115 ? -0.201 1.245 3.874 1.00 96.62 115 VAL A C 1
ATOM 877 O O . VAL A 1 115 ? -1.380 1.523 4.087 1.00 96.62 115 VAL A O 1
ATOM 880 N N . SER A 1 116 ? 0.246 0.996 2.636 1.00 95.88 116 SER A N 1
ATOM 881 C CA . SER A 1 116 ? -0.632 1.033 1.452 1.00 95.88 116 SER A CA 1
ATOM 882 C C . SER A 1 116 ? -1.796 0.039 1.552 1.00 95.88 116 SER A C 1
ATOM 884 O O . SER A 1 116 ? -2.920 0.343 1.149 1.00 95.88 116 SER A O 1
ATOM 886 N N . ALA A 1 117 ? -1.539 -1.159 2.087 1.00 92.62 117 ALA A N 1
ATOM 887 C CA . ALA A 1 117 ? -2.554 -2.186 2.278 1.00 92.62 117 ALA A CA 1
ATOM 888 C C . ALA A 1 117 ? -3.580 -1.784 3.348 1.00 92.62 117 ALA A C 1
ATOM 890 O O . ALA A 1 117 ? -4.779 -1.976 3.123 1.00 92.62 117 ALA A O 1
ATOM 891 N N . ALA A 1 118 ? -3.112 -1.195 4.455 1.00 92.69 118 ALA A N 1
ATOM 892 C CA . ALA A 1 118 ? -3.933 -0.765 5.584 1.00 92.69 118 ALA A CA 1
ATOM 893 C C . ALA A 1 118 ? -4.835 0.438 5.265 1.00 92.69 118 ALA A C 1
ATOM 895 O O . ALA A 1 118 ? -5.915 0.559 5.840 1.00 92.69 118 ALA A O 1
ATOM 896 N N . LEU A 1 119 ? -4.426 1.320 4.348 1.00 92.94 119 LEU A N 1
ATOM 897 C CA . LEU A 1 119 ? -5.258 2.447 3.936 1.00 92.94 119 LEU A CA 1
ATOM 898 C C . LEU A 1 119 ? -6.479 1.989 3.119 1.00 92.94 119 LEU A C 1
ATOM 900 O O . LEU A 1 119 ? -6.390 1.173 2.193 1.00 92.94 119 LEU A O 1
ATOM 904 N N . GLU A 1 120 ? -7.636 2.579 3.424 1.00 91.50 120 GLU A N 1
ATOM 905 C CA . GLU A 1 120 ? -8.891 2.393 2.686 1.00 91.50 120 GLU A CA 1
ATOM 906 C C . GLU A 1 120 ? -8.895 3.214 1.386 1.00 91.50 120 GLU A C 1
ATOM 908 O O . GLU A 1 120 ? -9.638 4.177 1.210 1.00 91.50 120 GLU A O 1
ATOM 913 N N . LEU A 1 121 ? -8.012 2.839 0.463 1.00 93.25 121 LEU A N 1
ATOM 914 C CA . LEU A 1 121 ? -7.931 3.424 -0.872 1.00 93.25 121 LEU A CA 1
ATOM 915 C C . LEU A 1 121 ? -8.761 2.615 -1.869 1.00 93.25 121 LEU A C 1
ATOM 917 O O . LEU A 1 121 ? -8.884 1.392 -1.754 1.00 93.25 121 LEU A O 1
ATOM 921 N N . ASN A 1 122 ? -9.283 3.294 -2.893 1.00 94.00 122 ASN A N 1
ATOM 922 C CA . ASN A 1 122 ? -9.907 2.609 -4.019 1.00 94.00 122 ASN A CA 1
ATOM 923 C C . ASN A 1 122 ? -8.878 1.741 -4.777 1.00 94.00 122 ASN A C 1
ATOM 925 O O . ASN A 1 122 ? -7.662 1.912 -4.643 1.00 94.00 122 ASN A O 1
ATOM 929 N N . ALA A 1 123 ? -9.373 0.792 -5.575 1.00 89.69 123 ALA A N 1
ATOM 930 C CA . ALA A 1 123 ? -8.517 -0.175 -6.261 1.00 89.69 123 ALA A CA 1
ATOM 931 C C . ALA A 1 123 ? -7.485 0.492 -7.186 1.00 89.69 123 ALA A C 1
ATOM 933 O O . ALA A 1 123 ? -6.351 0.031 -7.251 1.00 89.69 123 ALA A O 1
ATOM 934 N N . GLU A 1 124 ? -7.852 1.585 -7.856 1.00 91.50 124 GLU A N 1
ATOM 935 C CA . GLU A 1 124 ? -6.966 2.310 -8.773 1.00 91.50 124 GLU A CA 1
ATOM 936 C C . GLU A 1 124 ? -5.789 2.969 -8.044 1.00 91.50 124 GLU A C 1
ATOM 938 O O . GLU A 1 124 ? -4.638 2.851 -8.460 1.00 91.50 124 GLU A O 1
ATOM 943 N N . ALA A 1 125 ? -6.050 3.584 -6.892 1.00 93.56 125 ALA A N 1
ATOM 944 C CA . ALA A 1 125 ? -5.015 4.170 -6.052 1.00 93.56 125 ALA A CA 1
ATOM 945 C C . ALA A 1 125 ? -4.084 3.093 -5.468 1.00 93.56 125 ALA A C 1
ATOM 947 O O . ALA A 1 125 ? -2.864 3.265 -5.475 1.00 93.56 125 ALA A O 1
ATOM 948 N N . LYS A 1 126 ? -4.625 1.943 -5.031 1.00 93.81 126 LYS A N 1
ATOM 949 C CA . LYS A 1 126 ? -3.792 0.810 -4.582 1.00 93.81 126 LYS A CA 1
ATOM 950 C C . LYS A 1 126 ? -2.924 0.253 -5.713 1.00 93.81 126 LYS A C 1
ATOM 952 O O . LYS A 1 126 ? -1.746 -0.019 -5.486 1.00 93.81 126 LYS A O 1
ATOM 957 N N . ARG A 1 127 ? -3.470 0.119 -6.928 1.00 92.31 127 ARG A N 1
ATOM 958 C CA . ARG A 1 127 ? -2.702 -0.296 -8.116 1.00 92.31 127 ARG A CA 1
ATOM 959 C C . ARG A 1 127 ? -1.601 0.705 -8.446 1.00 92.31 127 A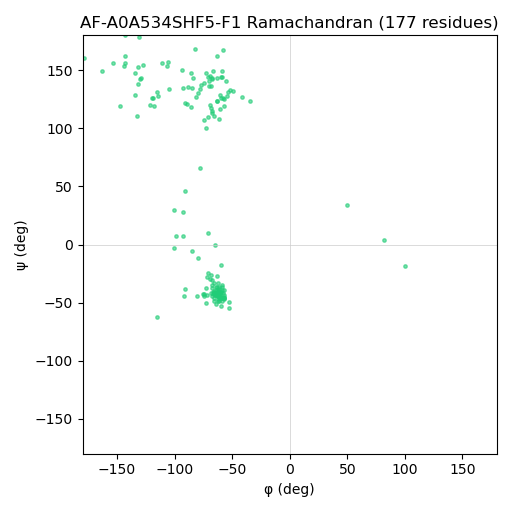RG A C 1
ATOM 961 O O . ARG A 1 127 ? -0.469 0.289 -8.658 1.00 92.31 127 ARG A O 1
ATOM 968 N N . SER A 1 128 ? -1.905 2.001 -8.411 1.00 94.69 128 SER A N 1
ATOM 969 C CA . SER A 1 128 ? -0.923 3.068 -8.640 1.00 94.69 128 SER A CA 1
ATOM 970 C C . SER A 1 128 ? 0.256 2.981 -7.664 1.00 94.69 128 SER A C 1
ATOM 972 O O . SER A 1 128 ? 1.405 3.072 -8.084 1.00 94.69 128 SER A O 1
ATOM 974 N N . LEU A 1 129 ? -0.002 2.725 -6.375 1.00 96.19 129 LEU A N 1
ATOM 975 C CA . LEU A 1 129 ? 1.054 2.502 -5.379 1.00 96.19 129 LEU A CA 1
ATOM 976 C C . LEU A 1 129 ? 1.859 1.223 -5.655 1.00 96.19 129 LEU A C 1
ATOM 978 O O . LEU A 1 129 ? 3.083 1.237 -5.543 1.00 96.19 129 LEU A O 1
ATOM 982 N N . GLN A 1 130 ? 1.199 0.128 -6.041 1.00 94.31 130 GLN A N 1
ATOM 983 C CA . GLN A 1 130 ? 1.861 -1.140 -6.373 1.00 94.31 130 GLN A CA 1
ATOM 984 C C . GLN A 1 130 ? 2.754 -1.031 -7.624 1.00 94.31 130 GLN A C 1
ATOM 986 O O . GLN A 1 130 ? 3.792 -1.692 -7.694 1.00 94.31 130 GLN A O 1
ATOM 991 N N . ALA A 1 131 ? 2.363 -0.187 -8.583 1.00 95.56 131 ALA A N 1
ATOM 992 C CA . ALA A 1 131 ? 3.068 0.044 -9.840 1.00 95.56 131 ALA A CA 1
ATOM 993 C C . ALA A 1 131 ? 4.412 0.766 -9.675 1.00 95.56 131 ALA A C 1
ATOM 995 O O . ALA A 1 131 ? 5.296 0.614 -10.519 1.00 95.56 131 ALA A O 1
ATOM 996 N N . LEU A 1 132 ? 4.575 1.562 -8.612 1.00 96.81 132 LEU A N 1
ATOM 997 C CA . LEU A 1 132 ? 5.798 2.324 -8.371 1.00 96.81 132 LEU A CA 1
ATOM 998 C C . LEU A 1 132 ? 6.988 1.386 -8.157 1.00 96.81 132 LEU A C 1
ATOM 1000 O O . LEU A 1 132 ? 6.977 0.579 -7.230 1.00 96.81 132 LEU A O 1
ATOM 1004 N N . ARG A 1 133 ? 8.030 1.563 -8.975 1.00 96.12 133 ARG A N 1
ATOM 1005 C CA . ARG A 1 133 ? 9.314 0.843 -8.906 1.00 96.12 133 ARG A CA 1
ATOM 1006 C C . ARG A 1 133 ? 10.364 1.571 -8.065 1.00 96.12 133 ARG A C 1
ATOM 1008 O O . ARG A 1 133 ? 11.554 1.488 -8.331 1.00 96.12 133 ARG A O 1
ATOM 1015 N N . SER A 1 134 ? 9.924 2.362 -7.094 1.00 96.81 134 SER A N 1
ATOM 1016 C CA . SER A 1 134 ? 10.808 3.127 -6.219 1.00 96.81 134 SER A CA 1
ATOM 1017 C C . SER A 1 134 ? 10.176 3.256 -4.843 1.00 96.81 134 SER A C 1
ATOM 1019 O O . SER A 1 134 ? 9.111 3.868 -4.688 1.00 96.81 134 SER A O 1
ATOM 1021 N N . THR A 1 135 ? 10.868 2.722 -3.836 1.00 96.94 135 THR A N 1
ATOM 1022 C CA . THR A 1 135 ? 10.462 2.815 -2.432 1.00 96.94 135 THR A CA 1
ATOM 1023 C C . THR A 1 135 ? 10.308 4.267 -1.996 1.00 96.94 135 THR A C 1
ATOM 1025 O O . THR A 1 135 ? 9.287 4.628 -1.411 1.00 96.94 135 THR A O 1
ATOM 1028 N N . THR A 1 136 ? 11.253 5.144 -2.345 1.00 97.69 136 THR A N 1
ATOM 1029 C CA . THR A 1 136 ? 11.178 6.564 -1.967 1.00 97.69 136 THR A CA 1
ATOM 1030 C C . THR A 1 136 ? 10.023 7.281 -2.665 1.00 97.69 136 THR A C 1
ATOM 1032 O O . THR A 1 136 ? 9.348 8.097 -2.039 1.00 97.69 136 THR A O 1
ATOM 1035 N N . ALA A 1 137 ? 9.728 6.970 -3.933 1.00 97.56 137 ALA A N 1
ATOM 1036 C CA . ALA A 1 137 ? 8.561 7.527 -4.620 1.00 97.56 137 ALA A CA 1
ATOM 1037 C C . ALA A 1 137 ? 7.249 7.101 -3.942 1.00 97.56 137 ALA A C 1
ATOM 1039 O O . ALA A 1 137 ? 6.378 7.938 -3.695 1.00 97.56 137 ALA A O 1
ATOM 1040 N N . ARG A 1 138 ? 7.134 5.817 -3.581 1.00 97.88 138 ARG A N 1
ATOM 1041 C CA . ARG A 1 138 ? 5.960 5.273 -2.888 1.00 97.88 138 ARG A CA 1
ATOM 1042 C C . ARG A 1 138 ? 5.792 5.878 -1.496 1.00 97.88 138 ARG A C 1
ATOM 1044 O O . ARG A 1 138 ? 4.689 6.293 -1.155 1.00 97.88 138 ARG A O 1
ATOM 1051 N N . LEU A 1 139 ? 6.873 6.023 -0.730 1.00 98.12 139 LEU A N 1
ATOM 1052 C CA . LEU A 1 139 ? 6.851 6.672 0.585 1.00 98.12 139 LEU A CA 1
ATOM 1053 C C . LEU A 1 139 ? 6.477 8.157 0.508 1.00 98.12 139 LEU A C 1
ATOM 1055 O O . LEU A 1 139 ? 5.663 8.607 1.307 1.00 98.12 139 LEU A O 1
ATOM 1059 N N . ARG A 1 140 ? 6.997 8.920 -0.466 1.00 98.06 140 ARG A N 1
ATOM 1060 C CA . ARG A 1 140 ? 6.585 10.325 -0.665 1.00 98.06 140 ARG A CA 1
ATOM 1061 C C . ARG A 1 140 ? 5.100 10.433 -1.003 1.00 98.06 140 ARG A C 1
ATOM 1063 O O . ARG A 1 140 ? 4.413 11.292 -0.457 1.00 98.06 140 ARG A O 1
ATOM 1070 N N . HIS A 1 141 ? 4.605 9.552 -1.874 1.00 98.19 141 HIS A N 1
ATOM 1071 C CA . HIS A 1 141 ? 3.184 9.507 -2.214 1.00 98.19 141 HIS A CA 1
ATOM 1072 C C . HIS A 1 141 ? 2.331 9.216 -0.972 1.00 98.19 141 HIS A C 1
ATOM 1074 O O . HIS A 1 141 ? 1.353 9.912 -0.719 1.00 98.19 141 HIS A O 1
ATOM 1080 N N . LEU A 1 142 ? 2.735 8.234 -0.161 1.00 98.25 142 LEU A N 1
ATOM 1081 C CA . LEU A 1 142 ? 2.073 7.916 1.103 1.00 98.25 142 LEU A CA 1
ATOM 1082 C C . LEU A 1 142 ? 2.112 9.078 2.095 1.00 98.25 142 LEU A C 1
ATOM 1084 O O . LEU A 1 142 ? 1.078 9.379 2.679 1.00 98.25 142 LEU A O 1
ATOM 1088 N N . GLY A 1 143 ? 3.249 9.756 2.259 1.00 97.94 143 GLY A N 1
ATOM 1089 C CA . GLY A 1 143 ? 3.359 10.933 3.126 1.00 97.94 143 GLY A CA 1
ATOM 1090 C C . GLY A 1 143 ? 2.369 12.030 2.729 1.00 97.94 143 GLY A C 1
ATOM 1091 O O . GLY A 1 143 ? 1.610 12.510 3.567 1.00 97.94 143 GLY A O 1
ATOM 1092 N N . GLY A 1 144 ? 2.275 12.334 1.429 1.00 97.62 144 GLY A N 1
ATOM 1093 C CA . GLY A 1 144 ? 1.311 13.309 0.909 1.00 97.62 144 GLY A CA 1
ATOM 1094 C C . GLY A 1 144 ? -0.161 12.922 1.119 1.00 97.62 144 GLY A C 1
ATOM 1095 O O . GLY A 1 144 ? -1.015 13.801 1.218 1.00 97.62 144 GLY A O 1
ATOM 1096 N N . LEU A 1 145 ? -0.473 11.624 1.213 1.00 96.75 145 LEU A N 1
ATOM 1097 C CA . LEU A 1 145 ? -1.811 11.144 1.574 1.00 96.75 145 LEU A CA 1
ATOM 1098 C C . LEU A 1 145 ? -2.044 11.194 3.090 1.00 96.75 145 LEU A C 1
ATOM 1100 O O . LEU A 1 145 ? -3.113 11.603 3.540 1.00 96.75 145 LEU A O 1
ATOM 1104 N N . LEU A 1 146 ? -1.067 10.753 3.879 1.00 97.56 146 LEU A N 1
ATOM 1105 C CA . LEU A 1 146 ? -1.209 10.541 5.316 1.00 97.56 146 LEU A CA 1
ATOM 1106 C C . LEU A 1 146 ? -1.237 11.838 6.110 1.00 97.56 146 LEU A C 1
ATOM 1108 O O . LEU A 1 146 ? -2.074 11.959 7.000 1.00 97.56 146 LEU A O 1
ATOM 1112 N N . GLU A 1 147 ? -0.379 12.804 5.788 1.00 96.75 147 GLU A N 1
ATOM 1113 C CA . GLU A 1 147 ? -0.286 14.067 6.521 1.00 96.75 147 GLU A CA 1
ATOM 1114 C C . GLU A 1 147 ? -1.658 14.775 6.654 1.00 96.75 147 GLU A C 1
ATOM 1116 O O . GLU A 1 147 ? -2.104 15.023 7.786 1.00 96.75 147 GLU A O 1
ATOM 1121 N N . PRO A 1 148 ? -2.404 15.057 5.560 1.00 97.25 148 PRO A N 1
ATOM 1122 C CA . PRO A 1 148 ? -3.714 15.696 5.672 1.00 97.25 148 PRO A CA 1
ATOM 1123 C C . PRO A 1 148 ? -4.763 14.800 6.346 1.00 97.25 148 PRO A C 1
ATOM 1125 O O . PRO A 1 148 ? -5.610 15.313 7.086 1.00 97.25 148 PRO A O 1
ATOM 1128 N N . LEU A 1 149 ? -4.711 13.478 6.133 1.00 96.25 149 LEU A N 1
ATOM 1129 C CA . LEU A 1 149 ? -5.641 12.522 6.747 1.00 96.25 149 LEU A CA 1
ATOM 1130 C C . LEU A 1 149 ? -5.468 12.457 8.269 1.00 96.25 149 LEU A C 1
ATOM 1132 O O . LEU A 1 149 ? -6.454 12.519 9.009 1.00 96.25 149 LEU A O 1
ATOM 1136 N N . ALA A 1 150 ? -4.224 12.370 8.739 1.00 96.38 150 ALA A N 1
ATOM 1137 C CA . ALA A 1 150 ? -3.882 12.365 10.154 1.00 96.38 150 ALA A CA 1
ATOM 1138 C C . ALA A 1 150 ? -4.307 13.681 10.813 1.00 96.38 150 ALA A C 1
ATOM 1140 O O . ALA A 1 150 ? -5.010 13.665 11.826 1.00 96.38 150 ALA A O 1
ATOM 1141 N N . ALA A 1 151 ? -3.970 14.821 10.199 1.00 97.31 151 ALA A N 1
ATOM 1142 C CA . ALA A 1 151 ? -4.349 16.134 10.711 1.00 97.31 151 ALA A CA 1
ATOM 1143 C C . ALA A 1 151 ? -5.876 16.297 10.823 1.00 97.31 151 ALA A C 1
ATOM 1145 O O . ALA A 1 151 ? -6.378 16.847 11.808 1.00 97.31 151 ALA A O 1
ATOM 1146 N N . ASP A 1 152 ? -6.637 15.812 9.839 1.00 96.94 152 ASP A N 1
ATOM 1147 C CA . ASP A 1 152 ? -8.096 15.848 9.893 1.00 96.94 152 ASP A CA 1
ATOM 1148 C C . ASP A 1 152 ? -8.679 14.962 10.997 1.00 96.94 152 ASP A C 1
ATOM 1150 O O . ASP A 1 152 ? -9.502 15.419 11.803 1.00 96.94 152 ASP A O 1
ATOM 1154 N N . ALA A 1 153 ? -8.222 13.712 11.081 1.00 95.75 153 ALA A N 1
ATOM 1155 C CA . ALA A 1 153 ? -8.652 12.791 12.122 1.00 95.75 153 ALA A CA 1
ATOM 1156 C C . ALA A 1 153 ? -8.354 13.355 13.520 1.00 95.75 153 ALA A C 1
ATOM 1158 O O . ALA A 1 153 ? -9.214 13.304 14.403 1.00 95.75 153 ALA A O 1
ATOM 1159 N N . GLU A 1 154 ? -7.181 13.960 13.723 1.00 96.50 154 GLU A N 1
ATOM 1160 C CA . GLU A 1 154 ? -6.792 14.576 14.992 1.00 96.50 154 GLU A CA 1
ATOM 1161 C C . GLU A 1 154 ? -7.684 15.766 15.365 1.00 96.50 154 GLU A C 1
ATOM 1163 O O . GLU A 1 154 ? -8.121 15.861 16.521 1.00 96.50 154 GLU A O 1
ATOM 1168 N N . ARG A 1 155 ? -8.025 16.640 14.404 1.00 96.75 155 ARG A N 1
ATOM 1169 C CA . ARG A 1 155 ? -8.975 17.744 14.632 1.00 96.75 155 ARG A CA 1
ATOM 1170 C C . ARG A 1 155 ? -10.335 17.217 15.082 1.00 96.75 155 ARG A C 1
ATOM 1172 O O . ARG A 1 155 ? -10.863 17.672 16.101 1.00 96.75 155 ARG A O 1
ATOM 1179 N N . ARG A 1 156 ? -10.886 16.221 14.381 1.00 95.81 156 ARG A N 1
ATOM 1180 C CA . ARG A 1 156 ? -12.176 15.605 14.739 1.00 95.81 156 ARG A CA 1
ATOM 1181 C C . ARG A 1 156 ? -12.116 14.918 16.109 1.00 95.81 156 ARG A C 1
ATOM 1183 O O . ARG A 1 156 ? -13.014 15.096 16.935 1.00 95.81 156 ARG A O 1
ATOM 1190 N N . ALA A 1 157 ? -11.034 14.196 16.396 1.00 93.94 157 ALA A N 1
ATOM 1191 C CA . ALA A 1 157 ? -10.812 13.536 17.681 1.00 93.94 157 ALA A CA 1
ATOM 1192 C C . ALA A 1 157 ? -10.710 14.542 18.843 1.00 93.94 157 ALA A C 1
ATOM 1194 O O . ALA A 1 157 ? -11.195 14.284 19.948 1.00 93.94 157 ALA A O 1
ATOM 1195 N N . ALA A 1 158 ? -10.099 15.709 18.620 1.00 93.06 158 ALA A N 1
ATOM 1196 C CA . ALA A 1 158 ? -10.033 16.778 19.615 1.00 93.06 158 ALA A CA 1
ATOM 1197 C C . ALA A 1 158 ? -11.425 17.334 19.961 1.00 93.06 158 ALA A C 1
ATOM 1199 O O . ALA A 1 158 ? -11.721 17.531 21.143 1.00 93.06 158 ALA A O 1
ATOM 1200 N N . VAL A 1 159 ? -12.295 17.528 18.963 1.00 92.25 159 VAL A N 1
ATOM 1201 C CA . VAL A 1 159 ? -13.685 17.970 19.177 1.00 92.25 159 VAL A CA 1
ATOM 1202 C C . VAL A 1 159 ? -14.460 16.944 20.010 1.00 92.25 159 VAL A C 1
ATOM 1204 O O . VAL A 1 159 ? -15.051 17.309 21.029 1.00 92.25 159 VAL A O 1
ATOM 1207 N N . ARG A 1 160 ? -14.386 15.652 19.654 1.00 87.81 160 ARG A N 1
ATOM 1208 C CA . ARG A 1 160 ? -15.056 14.564 20.395 1.00 87.81 160 ARG A CA 1
ATOM 1209 C C . ARG A 1 160 ? -14.608 14.497 21.859 1.00 87.81 160 ARG A C 1
ATOM 1211 O O . ARG A 1 160 ? -15.448 14.449 22.757 1.00 87.81 160 ARG A O 1
ATOM 1218 N N . ARG A 1 161 ? -13.297 14.579 22.122 1.00 86.44 161 ARG A N 1
ATOM 1219 C CA . ARG A 1 161 ? -12.747 14.565 23.494 1.00 86.44 161 ARG A CA 1
ATOM 1220 C C . ARG A 1 161 ? -13.239 15.733 24.348 1.00 86.44 161 ARG A C 1
ATOM 1222 O O . ARG A 1 161 ? -13.490 15.548 25.537 1.00 86.44 161 ARG A O 1
ATOM 1229 N N . ARG A 1 162 ? -13.381 16.930 23.769 1.00 84.62 162 ARG A N 1
ATOM 1230 C CA . ARG A 1 162 ? -13.926 18.102 24.482 1.00 84.62 162 ARG A CA 1
ATOM 1231 C C . ARG A 1 162 ? -15.405 17.906 24.819 1.00 84.62 162 ARG A C 1
ATOM 1233 O O . ARG A 1 162 ? -15.795 18.138 25.959 1.00 84.62 162 ARG A O 1
ATOM 1240 N N . ALA A 1 163 ? -16.200 17.401 23.874 1.00 80.69 163 ALA A N 1
ATOM 1241 C CA . ALA A 1 163 ? -17.616 17.110 24.099 1.00 80.69 163 ALA A CA 1
ATOM 1242 C C . ALA A 1 163 ? -17.834 16.076 25.224 1.00 80.69 163 ALA A C 1
ATOM 1244 O O . ALA A 1 163 ? -18.661 16.298 26.108 1.00 80.69 163 ALA A O 1
ATOM 1245 N N . GLN A 1 164 ? -17.038 15.000 25.261 1.00 76.06 164 GLN A N 1
ATOM 1246 C CA . GLN A 1 164 ? -17.104 13.987 26.326 1.00 76.06 164 GLN A CA 1
ATOM 1247 C C . GLN A 1 164 ? -16.782 14.552 27.725 1.00 76.06 164 GLN A C 1
ATOM 1249 O O . GLN A 1 164 ? -17.361 14.102 28.714 1.00 76.06 164 GLN A O 1
ATOM 1254 N N . ARG A 1 165 ? -15.888 15.548 27.836 1.00 66.31 165 ARG A N 1
ATOM 1255 C CA . ARG A 1 165 ? -15.593 16.212 29.122 1.00 66.31 165 ARG A CA 1
ATOM 1256 C C . ARG A 1 165 ? -16.730 17.127 29.579 1.00 66.31 165 ARG A C 1
ATOM 1258 O O . ARG A 1 165 ? -17.040 17.141 30.765 1.00 66.31 165 ARG A O 1
ATOM 1265 N N . ASN A 1 166 ? -17.381 17.827 28.651 1.00 65.06 166 ASN A N 1
ATOM 1266 C CA . ASN A 1 166 ? -18.483 18.743 28.964 1.00 65.06 166 ASN A CA 1
ATOM 1267 C C . ASN A 1 166 ? -19.773 18.011 29.389 1.00 65.06 166 ASN A C 1
ATOM 1269 O O . ASN A 1 166 ? -20.580 18.579 30.115 1.00 65.06 166 ASN A O 1
ATOM 1273 N N . GLY A 1 167 ? -19.954 16.748 28.982 1.00 58.72 167 GLY A N 1
ATOM 1274 C CA . GLY A 1 167 ? -21.080 15.901 29.402 1.00 58.72 167 GLY A CA 1
ATOM 1275 C C . GLY A 1 167 ? -20.939 15.269 30.795 1.00 58.72 167 GLY A C 1
ATOM 1276 O O . GLY A 1 167 ? -21.918 14.757 31.329 1.00 58.72 167 GLY A O 1
ATOM 1277 N N . ARG A 1 168 ? -19.753 15.320 31.421 1.00 57.84 168 ARG A N 1
ATOM 1278 C CA . ARG A 1 168 ? -19.522 14.880 32.813 1.00 57.84 168 ARG A CA 1
ATOM 1279 C C . ARG A 1 168 ? -19.712 16.038 33.805 1.00 57.84 168 ARG A C 1
ATOM 1281 O O . ARG A 1 168 ? -18.872 16.258 34.676 1.00 57.84 168 ARG A O 1
ATOM 1288 N N . GLY A 1 169 ? -20.795 16.803 33.650 1.00 53.53 169 GLY A N 1
ATOM 1289 C CA . GLY A 1 169 ? -21.197 17.821 34.623 1.00 53.53 169 GLY A CA 1
ATOM 1290 C C . GLY A 1 169 ? -21.330 17.197 36.015 1.00 53.53 169 GLY A C 1
ATOM 1291 O O . GLY A 1 169 ? -21.953 16.148 36.169 1.00 53.53 169 GLY A O 1
ATOM 1292 N N . GLY A 1 170 ? -20.669 17.798 37.007 1.00 60.12 170 GLY A N 1
ATOM 1293 C CA . GLY A 1 170 ? -20.612 17.306 38.384 1.00 60.12 170 GLY A CA 1
ATOM 1294 C C . GLY A 1 170 ? -21.987 17.158 39.045 1.00 60.12 170 GLY A C 1
ATOM 1295 O O . GLY A 1 170 ? -22.992 17.646 38.532 1.00 60.12 170 GLY A O 1
ATOM 1296 N N . ARG A 1 171 ? -22.006 16.468 40.199 1.00 56.12 171 ARG A N 1
ATOM 1297 C CA . ARG A 1 171 ? -23.190 16.240 41.053 1.00 56.12 171 ARG A CA 1
ATOM 1298 C C . ARG A 1 171 ? -24.130 17.450 41.028 1.00 56.12 171 ARG A C 1
ATOM 1300 O O . ARG A 1 171 ? -23.708 18.545 41.392 1.00 56.12 171 ARG A O 1
ATOM 1307 N N . HIS A 1 172 ? -25.390 17.210 40.654 1.00 56.19 172 HIS A N 1
ATOM 1308 C CA . HIS A 1 172 ? -26.484 18.167 40.817 1.00 56.19 172 HIS A CA 1
ATOM 1309 C C . HIS A 1 172 ? -26.364 18.843 42.195 1.00 56.19 172 HIS A C 1
ATOM 1311 O O . HIS A 1 172 ? -26.268 18.118 43.195 1.00 56.19 172 HIS A O 1
ATOM 1317 N N . PRO A 1 173 ? -26.351 20.186 42.284 1.00 62.12 173 PRO A N 1
ATOM 1318 C CA . PRO A 1 173 ? -26.473 20.839 43.576 1.00 62.12 173 PRO A CA 1
ATOM 1319 C C . PRO A 1 173 ? -27.785 20.362 44.204 1.00 62.12 173 PRO A C 1
ATOM 1321 O O . PRO A 1 173 ? -28.839 20.411 43.566 1.00 62.12 173 PRO A O 1
ATOM 1324 N N . ARG A 1 174 ? -27.706 19.825 45.428 1.00 55.47 174 ARG A N 1
ATOM 1325 C CA . ARG A 1 174 ? -28.898 19.532 46.224 1.00 55.47 174 ARG A CA 1
ATOM 1326 C C . ARG A 1 174 ? -29.591 20.866 46.453 1.00 55.47 174 ARG A C 1
ATOM 1328 O O . ARG A 1 174 ? -29.077 21.702 47.186 1.00 55.47 174 ARG A O 1
ATOM 1335 N N . ILE A 1 175 ? -30.716 21.068 45.783 1.00 61.75 175 ILE A N 1
ATOM 1336 C CA . ILE A 1 175 ? -31.620 22.160 46.110 1.00 61.75 175 ILE A CA 1
ATOM 1337 C C . ILE A 1 175 ? -32.285 21.728 47.415 1.00 61.75 175 ILE A C 1
ATOM 1339 O O . ILE A 1 175 ? -33.144 20.848 47.420 1.00 61.75 175 ILE A O 1
ATOM 1343 N N . GLU A 1 176 ? -31.799 22.259 48.534 1.00 57.50 176 GLU A N 1
ATOM 1344 C CA . GLU A 1 176 ? -32.508 22.147 49.802 1.00 57.50 176 GLU A CA 1
ATOM 1345 C C . GLU A 1 176 ? -33.787 22.976 49.684 1.00 57.50 176 GLU A C 1
ATOM 1347 O O . GLU A 1 176 ? -33.750 24.190 49.481 1.00 57.50 176 GLU A O 1
ATOM 1352 N N . HIS A 1 177 ? -34.930 22.295 49.743 1.00 50.69 177 HIS A N 1
ATOM 1353 C CA . HIS A 1 177 ? -36.217 22.947 49.919 1.00 50.69 177 HIS A CA 1
ATOM 1354 C C . HIS A 1 177 ? -36.316 23.403 51.375 1.00 50.69 177 HIS A C 1
ATOM 1356 O O . HIS A 1 177 ? -36.467 22.580 52.278 1.00 50.69 177 HIS A O 1
ATOM 1362 N N . THR A 1 178 ? -36.208 24.709 51.599 1.00 52.28 178 THR A N 1
ATOM 1363 C CA . THR A 1 178 ? -36.500 25.317 52.897 1.00 52.28 178 THR A CA 1
ATOM 1364 C C . THR A 1 178 ? -37.998 25.610 52.997 1.00 52.28 178 THR A C 1
ATOM 1366 O O . THR A 1 178 ? -38.490 26.439 52.235 1.00 52.28 178 THR A O 1
ATOM 1369 N N . ALA A 1 179 ? -38.624 24.960 53.988 1.00 50.25 179 ALA A N 1
ATOM 1370 C CA . ALA A 1 179 ? -39.956 25.165 54.585 1.00 50.25 179 ALA A CA 1
ATOM 1371 C C . ALA A 1 179 ? -41.199 24.893 53.717 1.00 50.25 179 ALA A C 1
ATOM 1373 O O . ALA A 1 179 ? -41.467 25.646 52.757 1.00 50.25 179 ALA A O 1
#

Mean predicted aligned error: 8.39 Å

Nearest PDB structures (foldseek):
  7cr9-assembly1_B  TM=7.550E-01  e=3.534E-07  Meiothermus taiwanensis
  7p6u-assembly1_C  TM=7.094E-01  e=2.280E-06  Thermus thermophilus
  6vbk-assembly1_A  TM=8.047E-01  e=1.858E-05  Mycobacterium tuberculosis
  6vbk-assembly1_B-2  TM=8.008E-01  e=2.025E-04  Mycobacterium tuberculosis
  6ihg-assembly1_A  TM=6.979E-01  e=1.199E-04  Mycobacterium [tuberculosis] TKK-01-0051

Foldseek 3Di:
DPDDPPPDPDDDQFAKDFDWAFPDWDADPVRDIDTDIDTDWMWTFHAWDDDPDPDTDTDIDTAAADDDDPVLLQVLLVLLVVLLQLLVVLVCLVVVHDDDPDDADNDLQSNLLVLLVPDPDDPVVSSVLSPHNHSNVSSVVSSVVRNVSSVVSNVVSVVSVVVVVVVCDDDDPPPDDDD

Sequence (179 aa):
PPRAPDEAAAPIPGDLGCVALIRSTQELPDGRSNILAVGERRFVLVAWCAGDRPYRLGRVEEFDDEPSEPGEAEALAAGVRDDFSRLVRALGVLTDREHEAIELPADPQELSFQVSAALELNAEAKRSLQALRSTTARLRHLGGLLEPLAADAERRAAVRRRAQRNGRGGRHPRIEHTA

Solvent-accessible surface area (backbone atoms only — not comparable to full-atom values): 10806 Å² total; per-residue (Å²): 129,86,78,72,91,74,81,61,81,76,85,50,68,71,37,77,50,64,48,61,50,77,76,47,77,43,82,42,100,86,77,50,67,54,71,45,62,46,78,76,46,41,28,32,35,64,39,80,51,89,76,90,58,102,61,91,46,66,47,68,46,76,58,73,58,54,92,69,66,68,73,58,34,50,56,42,36,53,53,39,51,50,31,48,52,47,27,54,55,18,48,21,63,67,67,79,38,89,68,76,83,77,86,72,57,85,53,41,57,59,30,45,52,53,53,56,67,71,47,95,61,56,70,68,60,49,47,56,54,68,67,50,49,31,51,55,60,40,28,53,53,47,36,71,55,32,50,61,51,17,55,50,35,39,54,54,26,53,54,53,56,51,53,60,58,66,71,62,66,70,84,78,79,81,78,78,85,80,130

Radius of gyration: 23.93 Å; Cα contacts (8 Å, |Δi|>4): 195; chains: 1; bounding box: 60×52×78 Å

pLDDT: mean 88.08, std 14.68, range [36.88, 98.25]